Protein AF-A0A8I2A053-F1 (afdb_monomer)

Radius of gyration: 23.69 Å; Cα contacts (8 Å, |Δi|>4): 217; chains: 1; bounding box: 77×44×60 Å

Secondary structure (DSSP, 8-state):
------TT--SS-SSPPPPHHHHHHHTT-HHHHHHHHHHHHHHH-HHHHHHHHHHHHHHTTHHHHHHHHHHHHS--HHHHHHHHHHHHHHHHHHHHHHHHHHHHHHS---HHHHHHHHHHTTSHHHHHIIIIIHHHHHHHSS-HHHHHHHHHTT-HHHHHHHHHH-GGGGGSHHHHHHHHHHHHTT-HHHHHHHHHHHHS-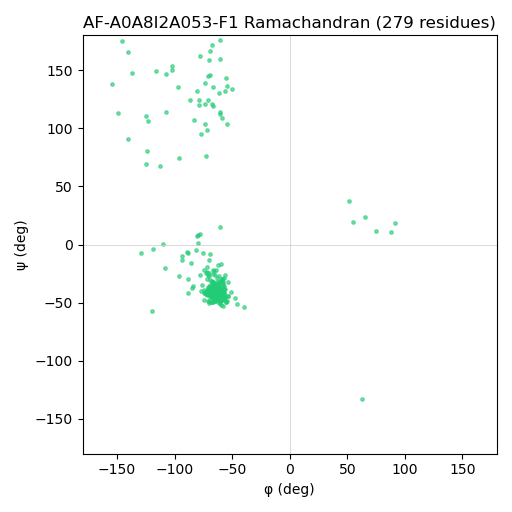-SSPPPHHHHHHHHHHHHHHHHHHTT----HHHHHHHHHHHHHHHHSS--GGGTT--THHHHHHHHHHHHHHHHHHS---

Structure (mmCIF, N/CA/C/O backbone):
data_AF-A0A8I2A053-F1
#
_entry.id   AF-A0A8I2A053-F1
#
loop_
_atom_site.group_PDB
_atom_site.id
_atom_site.type_symbol
_atom_site.label_atom_id
_atom_site.label_alt_id
_atom_site.label_comp_id
_atom_site.label_asym_id
_atom_site.label_entity_id
_atom_site.label_seq_id
_atom_site.pdbx_PDB_ins_code
_atom_site.Cartn_x
_atom_site.Cartn_y
_atom_site.Cartn_z
_atom_site.occupancy
_atom_site.B_iso_or_equiv
_atom_site.auth_seq_id
_atom_site.auth_comp_id
_atom_site.auth_asym_id
_atom_site.auth_atom_id
_atom_site.pdbx_PDB_model_num
ATOM 1 N N . MET A 1 1 ? -29.137 -19.260 -19.695 1.00 32.94 1 MET A N 1
ATOM 2 C CA . MET A 1 1 ? -29.836 -19.373 -18.397 1.00 32.94 1 MET A CA 1
ATOM 3 C C . MET A 1 1 ? -29.250 -20.583 -17.674 1.00 32.94 1 MET A C 1
ATOM 5 O O . MET A 1 1 ? -29.599 -21.700 -18.014 1.00 32.94 1 MET A O 1
ATOM 9 N N . ILE A 1 2 ? -28.275 -20.384 -16.779 1.00 24.55 2 ILE A N 1
ATOM 10 C CA . ILE A 1 2 ? -27.684 -21.466 -15.974 1.00 24.55 2 ILE A CA 1
ATOM 11 C C . ILE A 1 2 ? -27.823 -21.062 -14.510 1.00 24.55 2 ILE A C 1
ATOM 13 O O . ILE A 1 2 ? -27.229 -20.090 -14.047 1.00 24.55 2 ILE A O 1
ATOM 17 N N . HIS A 1 3 ? -28.689 -21.785 -13.810 1.00 27.72 3 HIS A N 1
ATOM 18 C CA . HIS A 1 3 ? -28.838 -21.732 -12.367 1.00 27.72 3 HIS A CA 1
ATOM 19 C C . HIS A 1 3 ? -27.633 -22.383 -11.691 1.00 27.72 3 HIS A C 1
ATOM 21 O O . HIS A 1 3 ? -27.409 -23.572 -11.869 1.00 27.72 3 HIS A O 1
ATOM 27 N N . PHE A 1 4 ? -26.955 -21.647 -10.812 1.00 29.19 4 PHE A N 1
ATOM 28 C CA . PHE A 1 4 ? -26.313 -22.245 -9.643 1.00 29.19 4 PHE A CA 1
ATOM 29 C C . PHE A 1 4 ? -26.489 -21.334 -8.425 1.00 29.19 4 PHE A C 1
ATOM 31 O O . PHE A 1 4 ? -25.671 -20.471 -8.115 1.00 29.19 4 PHE A O 1
ATOM 38 N N . ARG A 1 5 ? -27.581 -21.570 -7.686 1.00 32.91 5 ARG A N 1
ATOM 39 C CA . ARG A 1 5 ? -27.605 -21.316 -6.243 1.00 32.91 5 ARG A CA 1
ATOM 40 C C . ARG A 1 5 ? -26.644 -22.310 -5.588 1.00 32.91 5 ARG A C 1
ATOM 42 O O . ARG A 1 5 ? -26.906 -23.509 -5.600 1.00 32.91 5 ARG A O 1
ATOM 49 N N . ARG A 1 6 ? -25.605 -21.820 -4.913 1.00 32.34 6 ARG A N 1
ATOM 50 C CA . ARG A 1 6 ? -25.035 -22.501 -3.741 1.00 32.34 6 ARG A CA 1
ATOM 51 C C . ARG A 1 6 ? -25.061 -21.537 -2.561 1.00 32.34 6 ARG A C 1
ATOM 53 O O . ARG A 1 6 ? -24.302 -20.577 -2.502 1.00 32.34 6 ARG A O 1
ATOM 60 N N . LYS A 1 7 ? -25.992 -21.802 -1.640 1.00 34.66 7 LYS A N 1
ATOM 61 C CA . LYS A 1 7 ? -26.031 -21.232 -0.290 1.00 34.66 7 LYS A CA 1
ATOM 62 C C . LYS A 1 7 ? -24.705 -21.548 0.420 1.00 34.66 7 LYS A C 1
ATOM 64 O O . LYS A 1 7 ? -24.297 -22.704 0.440 1.00 34.66 7 LYS A O 1
ATOM 69 N N . GLY A 1 8 ? -24.086 -20.542 1.038 1.00 36.19 8 GLY A N 1
ATOM 70 C CA . GLY A 1 8 ? -23.212 -20.747 2.200 1.00 36.19 8 GLY A CA 1
ATOM 71 C C . GLY A 1 8 ? -21.710 -20.972 1.985 1.00 36.19 8 GLY A C 1
ATOM 72 O O . GLY A 1 8 ? -21.068 -21.436 2.920 1.00 36.19 8 GLY A O 1
ATOM 73 N N . LYS A 1 9 ? -21.104 -20.632 0.840 1.00 32.66 9 LYS A N 1
ATOM 74 C CA . LYS A 1 9 ? -19.632 -20.521 0.776 1.00 32.66 9 LYS A CA 1
ATOM 75 C C . LYS A 1 9 ? -19.204 -19.113 1.202 1.00 32.66 9 LYS A C 1
ATOM 77 O O . LYS A 1 9 ? -19.700 -18.135 0.642 1.00 32.66 9 LYS A O 1
ATOM 82 N N . ARG A 1 10 ? -18.322 -19.005 2.208 1.00 37.75 10 ARG A N 1
ATOM 83 C CA . ARG A 1 10 ? -17.673 -17.731 2.560 1.00 37.75 10 ARG A CA 1
ATOM 84 C C . ARG A 1 10 ? -17.008 -17.173 1.298 1.00 37.75 10 ARG A C 1
ATOM 86 O O . ARG A 1 10 ? -16.373 -17.909 0.556 1.00 37.75 10 ARG A O 1
ATOM 93 N N . ILE A 1 11 ? -17.168 -15.872 1.069 1.00 42.22 11 ILE A N 1
ATOM 94 C CA . ILE A 1 11 ? -16.522 -15.129 -0.030 1.00 42.22 11 ILE A CA 1
ATOM 95 C C . ILE A 1 11 ? -14.996 -15.013 0.216 1.00 42.22 11 ILE A C 1
ATOM 97 O O . ILE A 1 11 ? -14.233 -14.597 -0.650 1.00 42.22 11 ILE A O 1
ATOM 101 N N . GLU A 1 12 ? -14.528 -15.416 1.400 1.00 43.78 12 GLU A N 1
ATOM 102 C CA . GLU A 1 12 ? -13.118 -15.582 1.744 1.00 43.78 12 GLU A CA 1
ATOM 103 C C . GLU A 1 12 ? -12.603 -16.888 1.123 1.00 43.78 12 GLU A C 1
ATOM 105 O O . GLU A 1 12 ? -12.830 -17.967 1.660 1.00 43.78 12 GLU A O 1
ATOM 110 N N . GLY A 1 13 ? -12.006 -16.761 -0.066 1.00 44.62 13 GLY A N 1
ATOM 111 C CA . GLY A 1 13 ? -11.533 -17.859 -0.909 1.00 44.62 13 GLY A CA 1
ATOM 112 C C . GLY A 1 13 ? -10.463 -18.762 -0.289 1.00 44.62 13 GLY A C 1
ATOM 113 O O . GLY A 1 13 ? -9.965 -18.515 0.803 1.00 44.62 13 GLY A O 1
ATOM 114 N N . ASP A 1 14 ? -10.113 -19.799 -1.048 1.00 53.31 14 ASP A N 1
ATOM 115 C CA . ASP A 1 14 ? -9.368 -21.020 -0.693 1.00 53.31 14 ASP A CA 1
ATOM 116 C C . ASP A 1 14 ? -7.925 -20.849 -0.148 1.00 53.31 14 ASP A C 1
ATOM 118 O O . ASP A 1 14 ? -7.167 -21.816 -0.089 1.00 53.31 14 ASP A O 1
ATOM 122 N N . ILE A 1 15 ? -7.517 -19.643 0.263 1.00 60.28 15 ILE A N 1
ATOM 123 C CA . ILE A 1 15 ? -6.199 -19.357 0.842 1.00 60.28 15 ILE A CA 1
ATOM 124 C C . ILE A 1 15 ? -6.368 -19.100 2.348 1.00 60.28 15 ILE A C 1
ATOM 126 O O . ILE A 1 15 ? -6.998 -18.103 2.721 1.00 60.28 15 ILE A O 1
ATOM 130 N N . PRO A 1 16 ? -5.820 -19.964 3.225 1.00 68.94 16 PRO A N 1
ATOM 131 C CA . PRO A 1 16 ? -5.931 -19.779 4.665 1.00 68.94 16 PRO A CA 1
ATOM 132 C C . PRO A 1 16 ? -5.264 -18.467 5.081 1.00 68.94 16 PRO A C 1
ATOM 134 O O . PRO A 1 16 ? -4.134 -18.168 4.695 1.00 68.94 16 PRO A O 1
ATOM 137 N N . LEU A 1 17 ? -5.985 -17.669 5.868 1.00 71.81 17 LEU A N 1
ATOM 138 C CA . LEU A 1 17 ? -5.421 -16.468 6.466 1.00 71.81 17 LEU A CA 1
ATOM 139 C C . LEU A 1 17 ? -4.423 -16.849 7.571 1.00 71.81 17 LEU A C 1
ATOM 141 O O . LEU A 1 17 ? -4.664 -17.820 8.292 1.00 71.81 17 LEU A O 1
ATOM 145 N N . PRO A 1 18 ? -3.338 -16.077 7.743 1.00 79.88 18 PRO A N 1
ATOM 146 C CA . PRO A 1 18 ? -2.411 -16.268 8.852 1.00 79.88 18 PRO A CA 1
ATOM 147 C C . PRO A 1 18 ? -3.102 -16.090 10.204 1.00 79.88 18 PRO A C 1
ATOM 149 O O . PRO A 1 18 ? -4.124 -15.408 10.311 1.00 79.88 18 PRO A O 1
ATOM 152 N N . GLU A 1 19 ? -2.499 -16.639 11.258 1.00 86.81 19 GLU A N 1
ATOM 153 C CA . GLU A 1 19 ? -2.953 -16.382 12.623 1.00 86.81 19 GLU A CA 1
ATOM 154 C C . GLU A 1 19 ? -2.997 -14.881 12.925 1.00 86.81 19 GLU A C 1
ATOM 156 O O . GLU A 1 19 ? -2.118 -14.114 12.518 1.00 86.81 19 GLU A O 1
ATOM 161 N N . ILE A 1 20 ? -3.997 -14.465 13.707 1.00 85.50 20 ILE A N 1
ATOM 162 C CA . ILE A 1 20 ? -4.237 -13.049 13.998 1.00 85.50 20 ILE A CA 1
ATOM 163 C C . ILE A 1 20 ? -3.019 -12.360 14.625 1.00 85.50 20 ILE A C 1
ATOM 165 O O . ILE A 1 20 ? -2.732 -11.206 14.322 1.00 85.50 20 ILE A O 1
ATOM 169 N N . LYS A 1 21 ? -2.259 -13.074 15.461 1.00 87.25 21 LYS A N 1
ATOM 170 C CA . LYS A 1 21 ? -1.057 -12.541 16.109 1.00 87.25 21 LYS A CA 1
ATOM 171 C C . LYS A 1 21 ? 0.027 -12.201 15.083 1.00 87.25 21 LYS A C 1
ATOM 173 O O . LYS A 1 21 ? 0.553 -11.090 15.107 1.00 87.25 21 LYS A O 1
ATOM 178 N N . THR A 1 22 ? 0.306 -13.125 14.165 1.00 85.75 22 THR A N 1
ATOM 179 C CA . THR A 1 22 ? 1.245 -12.934 13.049 1.00 85.75 22 THR A CA 1
ATOM 180 C C . THR A 1 22 ? 0.777 -11.803 12.141 1.00 85.75 22 THR A C 1
ATOM 182 O O . THR A 1 22 ? 1.545 -10.912 11.791 1.00 85.75 22 THR A O 1
ATOM 185 N N . TRP A 1 23 ? -0.518 -11.776 11.835 1.00 88.94 23 TRP A N 1
ATOM 186 C CA . TRP A 1 23 ? -1.119 -10.742 11.003 1.00 88.94 23 TRP A CA 1
ATOM 187 C C . TRP A 1 23 ? -0.965 -9.330 11.592 1.00 88.94 23 TRP A C 1
ATOM 189 O O . TRP A 1 23 ? -0.578 -8.393 10.895 1.00 88.94 23 TRP A O 1
ATOM 199 N N . LEU A 1 24 ? -1.205 -9.168 12.897 1.00 89.75 24 LEU A N 1
ATOM 200 C CA . LEU A 1 24 ? -1.029 -7.888 13.590 1.00 89.75 24 LEU A CA 1
ATOM 201 C C . LEU A 1 24 ? 0.446 -7.487 13.747 1.00 89.75 24 LEU A C 1
ATOM 203 O O . LEU A 1 24 ? 0.752 -6.295 13.819 1.00 89.75 24 LEU A O 1
ATOM 207 N N . GLN A 1 25 ? 1.370 -8.450 13.775 1.00 89.06 25 GLN A N 1
ATOM 208 C CA . GLN A 1 25 ? 2.806 -8.173 13.831 1.00 89.06 25 GLN A CA 1
ATOM 209 C C . GLN A 1 25 ? 3.302 -7.449 12.571 1.00 89.06 25 GLN A C 1
ATOM 211 O O . GLN A 1 25 ? 4.123 -6.537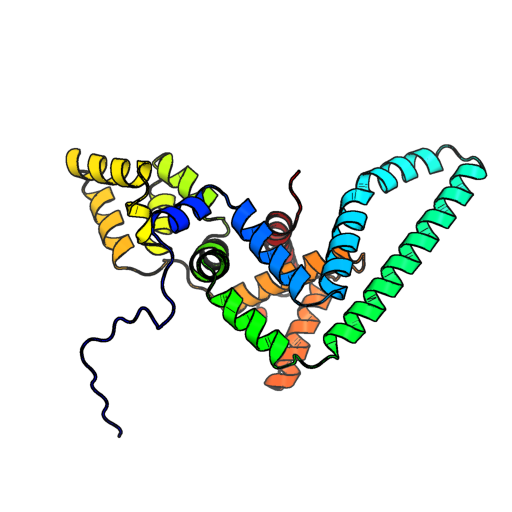 12.678 1.00 89.06 25 GLN A O 1
ATOM 216 N N . PHE A 1 26 ? 2.733 -7.743 11.401 1.00 85.94 26 PHE A N 1
ATOM 217 C CA . PHE A 1 26 ? 3.076 -7.065 10.146 1.00 85.94 26 PHE A CA 1
ATOM 218 C C . PHE A 1 26 ? 2.799 -5.555 10.158 1.00 85.94 26 PHE A C 1
ATOM 220 O O . PHE A 1 26 ? 3.517 -4.783 9.521 1.00 85.94 26 PHE A O 1
ATOM 227 N N . TYR A 1 27 ? 1.836 -5.089 10.958 1.00 86.25 27 TYR A N 1
ATOM 228 C CA . TYR A 1 27 ? 1.627 -3.653 11.172 1.00 86.25 27 TYR A CA 1
ATOM 229 C C . TYR A 1 27 ? 2.740 -2.985 11.987 1.00 86.25 27 TYR A C 1
ATOM 231 O O . TYR A 1 27 ? 2.918 -1.769 11.899 1.00 86.25 27 TYR A O 1
ATOM 239 N N . LYS A 1 28 ? 3.453 -3.753 12.815 1.00 83.62 28 LYS A N 1
ATOM 240 C CA . LYS A 1 28 ? 4.499 -3.263 13.725 1.00 83.62 28 LYS A CA 1
ATOM 241 C C . LYS A 1 28 ? 5.893 -3.412 13.116 1.00 83.62 28 LYS A C 1
ATOM 243 O O . LYS A 1 28 ? 6.764 -2.601 13.419 1.00 83.62 28 LYS A O 1
ATOM 248 N N . SER A 1 29 ? 6.072 -4.384 12.224 1.00 77.31 29 SER A N 1
ATOM 249 C CA . SER A 1 29 ? 7.361 -4.762 11.638 1.00 77.31 29 SER A CA 1
ATOM 250 C C . SER A 1 29 ? 7.319 -4.724 10.103 1.00 77.31 29 SER A C 1
ATOM 252 O O . SER A 1 29 ? 7.393 -5.773 9.463 1.00 77.31 29 SER A O 1
ATOM 254 N N . PRO A 1 30 ? 7.219 -3.532 9.481 1.00 67.50 30 PRO A N 1
ATOM 255 C CA . PRO A 1 30 ? 7.149 -3.415 8.022 1.00 67.50 30 PRO A CA 1
ATOM 256 C C . PRO A 1 30 ? 8.376 -4.020 7.316 1.00 67.50 30 PRO A C 1
ATOM 258 O O . PRO A 1 30 ? 8.249 -4.554 6.220 1.00 67.50 30 PRO A O 1
ATOM 261 N N . GLU A 1 31 ? 9.538 -4.011 7.971 1.00 65.19 31 GLU A N 1
ATOM 262 C CA . GLU A 1 31 ? 10.789 -4.610 7.484 1.00 65.19 31 GLU A CA 1
ATOM 263 C C . GLU A 1 31 ? 10.684 -6.114 7.208 1.00 65.19 31 GLU A C 1
ATOM 265 O O . GLU A 1 31 ? 11.270 -6.594 6.243 1.00 65.19 31 GLU A O 1
ATOM 270 N N . GLN A 1 32 ? 9.893 -6.861 7.985 1.00 68.44 32 GLN A N 1
ATOM 271 C CA . GLN A 1 32 ? 9.741 -8.311 7.798 1.00 68.44 32 GLN A CA 1
ATOM 272 C C . GLN A 1 32 ? 9.028 -8.659 6.486 1.00 68.44 32 GLN A C 1
ATOM 274 O O . GLN A 1 32 ? 9.378 -9.635 5.820 1.00 68.44 32 GLN A O 1
ATOM 279 N N . ILE A 1 33 ? 8.058 -7.832 6.088 1.00 66.44 33 ILE A N 1
ATOM 280 C CA . ILE A 1 33 ? 7.336 -7.986 4.820 1.00 66.44 33 ILE A CA 1
ATOM 281 C C . ILE A 1 33 ? 8.301 -7.735 3.660 1.00 66.44 33 ILE A C 1
ATOM 283 O O . ILE A 1 33 ? 8.316 -8.488 2.687 1.00 66.44 33 ILE A O 1
ATOM 287 N N . TYR A 1 34 ? 9.141 -6.704 3.786 1.00 62.28 34 TYR A N 1
ATOM 288 C CA . TYR A 1 34 ? 10.120 -6.356 2.763 1.00 62.28 34 TYR A CA 1
ATOM 289 C C . TYR A 1 34 ? 11.189 -7.435 2.617 1.00 62.28 34 TYR A C 1
ATOM 291 O O . TYR A 1 34 ? 11.400 -7.921 1.512 1.00 62.28 34 TYR A O 1
ATOM 299 N N . GLN A 1 35 ? 11.793 -7.887 3.717 1.00 63.62 35 GLN A N 1
ATOM 300 C CA . GLN A 1 35 ? 12.785 -8.967 3.697 1.00 63.62 35 GLN A CA 1
ATOM 301 C C . GLN A 1 35 ? 12.228 -10.247 3.060 1.00 63.62 35 GLN A C 1
ATOM 303 O O . GLN A 1 35 ? 12.907 -10.901 2.272 1.00 63.62 35 GLN A O 1
ATOM 308 N N . SER A 1 36 ? 10.962 -10.577 3.318 1.00 63.41 36 SER A N 1
ATOM 309 C CA . SER A 1 36 ? 10.313 -11.747 2.714 1.00 63.41 36 SER A CA 1
ATOM 310 C C . SER A 1 36 ? 10.053 -11.585 1.213 1.00 63.41 36 SER A C 1
ATOM 312 O O . SER A 1 36 ? 10.227 -12.543 0.460 1.00 63.41 36 SER A O 1
ATOM 314 N N . LEU A 1 37 ? 9.698 -10.378 0.759 1.00 59.72 37 LEU A N 1
ATOM 315 C CA . LEU A 1 37 ? 9.603 -10.047 -0.667 1.00 59.72 37 LEU A CA 1
ATOM 316 C C . LEU A 1 37 ? 10.981 -10.125 -1.352 1.00 59.72 37 LEU A C 1
ATOM 318 O O . LEU A 1 37 ? 11.102 -10.692 -2.437 1.00 59.72 37 LEU A O 1
ATOM 322 N N . PHE A 1 38 ? 12.033 -9.617 -0.707 1.00 58.56 38 PHE A N 1
ATOM 323 C CA . PHE A 1 38 ? 13.403 -9.653 -1.229 1.00 58.56 38 PHE A CA 1
ATOM 324 C C . PHE A 1 38 ? 13.962 -11.075 -1.314 1.00 58.56 38 PHE A C 1
ATOM 326 O O . PHE A 1 38 ? 14.497 -11.465 -2.351 1.00 58.56 38 PHE A O 1
ATOM 333 N N . ASN A 1 39 ? 13.773 -11.881 -0.269 1.00 60.00 39 ASN A N 1
ATOM 334 C CA . ASN A 1 39 ? 14.174 -13.289 -0.250 1.00 60.00 39 ASN A CA 1
ATOM 335 C C . ASN A 1 39 ? 13.500 -14.100 -1.364 1.00 60.00 39 ASN A C 1
ATOM 337 O O . ASN A 1 39 ? 14.072 -15.076 -1.849 1.00 60.00 39 ASN A O 1
ATOM 341 N N . LEU A 1 40 ? 12.294 -13.711 -1.786 1.00 55.12 40 LEU A N 1
ATOM 342 C CA . LEU A 1 40 ? 11.638 -14.318 -2.937 1.00 55.12 40 LEU A CA 1
ATOM 343 C C . LEU A 1 40 ? 12.312 -13.922 -4.250 1.00 55.12 40 LEU A C 1
ATOM 345 O O . LEU A 1 40 ? 12.619 -14.802 -5.050 1.00 55.12 40 LEU A O 1
ATOM 349 N N . MET A 1 41 ? 12.568 -12.627 -4.459 1.00 52.75 41 MET A N 1
ATOM 350 C CA . MET A 1 41 ? 13.257 -12.159 -5.664 1.00 52.75 41 MET A CA 1
ATOM 351 C C . MET A 1 41 ? 14.627 -12.835 -5.804 1.00 52.75 41 MET A C 1
ATOM 353 O O . MET A 1 41 ? 14.969 -13.294 -6.886 1.00 52.75 41 MET A O 1
ATOM 357 N N . GLN A 1 42 ? 15.361 -13.026 -4.702 1.00 53.66 42 GLN A N 1
ATOM 358 C CA . GLN A 1 42 ? 16.626 -13.774 -4.704 1.00 53.66 42 GLN A CA 1
ATOM 359 C C . GLN A 1 42 ? 16.475 -15.256 -5.094 1.00 53.66 42 GLN A C 1
ATOM 361 O O . GLN A 1 42 ? 17.383 -15.827 -5.693 1.00 53.66 42 GLN A O 1
ATOM 366 N N . LYS A 1 43 ? 15.348 -15.897 -4.759 1.00 52.59 43 LYS A N 1
ATOM 367 C CA . LYS A 1 43 ? 15.069 -17.315 -5.066 1.00 52.59 43 LYS A CA 1
ATOM 368 C C . LYS A 1 43 ? 14.469 -17.542 -6.457 1.00 52.59 43 LYS A C 1
ATOM 370 O O . LYS A 1 43 ? 14.434 -18.691 -6.907 1.00 52.59 43 LYS A O 1
ATOM 375 N N . TYR A 1 44 ? 13.966 -16.485 -7.096 1.00 50.19 44 TYR A N 1
ATOM 376 C CA . TYR A 1 44 ? 13.338 -16.530 -8.415 1.00 50.19 44 TYR A CA 1
ATOM 377 C C . TYR A 1 44 ? 14.372 -16.716 -9.534 1.00 50.19 44 TYR A C 1
ATOM 379 O O . TYR A 1 44 ? 14.166 -17.545 -10.416 1.00 50.19 44 TYR A O 1
ATOM 387 N N . ASN A 1 45 ? 15.518 -16.033 -9.448 1.00 54.41 45 ASN A N 1
ATOM 388 C CA . ASN A 1 45 ? 16.627 -16.181 -10.390 1.00 54.41 45 ASN A CA 1
ATOM 389 C C . ASN A 1 45 ? 17.962 -15.804 -9.704 1.00 54.41 45 ASN A C 1
ATOM 391 O O . ASN A 1 45 ? 18.020 -14.813 -8.971 1.00 54.41 45 ASN A O 1
ATOM 395 N N . GLN A 1 46 ? 19.045 -16.561 -9.941 1.00 51.91 46 GLN A N 1
ATOM 396 C CA . GLN A 1 46 ? 20.403 -16.186 -9.500 1.00 51.91 46 GLN A CA 1
ATOM 397 C C . GLN A 1 46 ? 20.780 -14.773 -9.984 1.00 51.91 46 GLN A C 1
ATOM 399 O O . GLN A 1 46 ? 21.416 -14.017 -9.245 1.00 51.91 46 GLN A O 1
ATOM 404 N N . ASN A 1 47 ? 20.280 -14.375 -11.156 1.00 50.28 47 ASN A N 1
ATOM 405 C CA . ASN A 1 47 ? 20.420 -13.034 -11.709 1.00 50.28 47 ASN A CA 1
ATOM 406 C C . ASN A 1 47 ? 19.650 -11.982 -10.910 1.00 50.28 47 ASN A C 1
ATOM 408 O O . ASN A 1 47 ? 20.172 -10.899 -10.698 1.00 50.28 47 ASN A O 1
ATOM 412 N N . SER A 1 48 ? 18.479 -12.287 -10.345 1.00 50.22 48 SER A N 1
ATOM 413 C CA . SER A 1 48 ? 17.748 -11.368 -9.453 1.00 50.22 48 SER A CA 1
ATOM 414 C C . SER A 1 48 ? 18.483 -11.116 -8.127 1.00 50.22 48 SER A C 1
ATOM 416 O O . SER A 1 48 ? 18.454 -10.002 -7.597 1.00 50.22 48 SER A O 1
ATOM 418 N N . SER A 1 49 ? 19.216 -12.111 -7.614 1.00 50.53 49 SER A N 1
ATOM 419 C CA . SER A 1 49 ? 20.154 -11.921 -6.496 1.00 50.53 49 SER A CA 1
ATOM 420 C C . SER A 1 49 ? 21.359 -11.066 -6.903 1.00 50.53 49 SER A C 1
ATOM 422 O O . SER A 1 49 ? 21.782 -10.204 -6.133 1.00 50.53 49 SER A O 1
ATOM 424 N N . LEU A 1 50 ? 21.897 -11.258 -8.111 1.00 51.44 50 LEU A N 1
ATOM 425 C CA . LEU A 1 50 ? 22.980 -10.434 -8.656 1.00 51.44 50 LEU A CA 1
ATOM 426 C C . LEU A 1 50 ? 22.523 -8.980 -8.869 1.00 51.44 50 LEU A C 1
ATOM 428 O O . LEU A 1 50 ? 23.224 -8.051 -8.479 1.00 51.44 50 LEU A O 1
ATOM 432 N N . LEU A 1 51 ? 21.316 -8.786 -9.405 1.00 51.25 51 LEU A N 1
ATOM 433 C CA . LEU A 1 51 ? 20.639 -7.502 -9.585 1.00 51.25 51 LEU A CA 1
ATOM 434 C C . LEU A 1 51 ? 20.449 -6.794 -8.245 1.00 51.25 51 LEU A C 1
ATOM 436 O O . LEU A 1 51 ? 20.709 -5.600 -8.162 1.00 51.25 51 LEU A O 1
ATOM 440 N N . TYR A 1 52 ? 20.081 -7.516 -7.184 1.00 53.72 52 TYR A N 1
ATOM 441 C CA . TYR A 1 52 ? 19.970 -6.947 -5.840 1.00 53.72 52 TYR A CA 1
ATOM 442 C C . TYR A 1 52 ? 21.332 -6.645 -5.188 1.00 53.72 52 TYR A C 1
ATOM 444 O O . TYR A 1 52 ? 21.515 -5.599 -4.573 1.00 53.72 52 TYR A O 1
ATOM 452 N N . GLN A 1 53 ? 22.329 -7.518 -5.331 1.00 56.41 53 GLN A N 1
ATOM 453 C CA . GLN A 1 53 ? 23.679 -7.238 -4.827 1.00 56.41 53 GLN A CA 1
ATOM 454 C C . GLN A 1 53 ? 24.301 -6.037 -5.549 1.00 56.41 53 GLN A C 1
ATOM 456 O O . GLN A 1 53 ? 24.942 -5.191 -4.925 1.00 56.41 53 GLN A O 1
ATOM 461 N N . ASN A 1 54 ? 24.072 -5.927 -6.855 1.00 53.06 54 ASN A N 1
ATOM 462 C CA . ASN A 1 54 ? 24.465 -4.771 -7.648 1.00 53.06 54 ASN A CA 1
ATOM 463 C C . ASN A 1 54 ? 23.630 -3.536 -7.268 1.00 53.06 54 ASN A C 1
ATOM 465 O O . ASN A 1 54 ? 24.205 -2.464 -7.107 1.00 53.06 54 ASN A O 1
ATOM 469 N N . TYR A 1 55 ? 22.327 -3.685 -7.004 1.00 49.88 55 TYR A N 1
ATOM 470 C CA . TYR A 1 55 ? 21.448 -2.646 -6.448 1.00 49.88 55 TYR A CA 1
ATOM 471 C C . TYR A 1 55 ? 21.989 -2.084 -5.133 1.00 49.88 55 TYR A C 1
ATOM 473 O O . TYR A 1 55 ? 22.140 -0.872 -5.013 1.00 49.88 55 TYR A O 1
ATOM 481 N N . GLN A 1 56 ? 22.360 -2.938 -4.177 1.00 54.56 56 GLN A N 1
ATOM 482 C CA . GLN A 1 56 ? 22.959 -2.514 -2.912 1.00 54.56 56 GLN A CA 1
ATOM 483 C C . GLN A 1 56 ? 24.316 -1.834 -3.129 1.00 54.56 56 GLN A C 1
ATOM 485 O O . GLN A 1 56 ? 24.565 -0.766 -2.571 1.00 54.56 56 GLN A O 1
ATOM 490 N N . ARG A 1 57 ? 25.190 -2.388 -3.983 1.00 53.97 57 ARG A N 1
ATOM 491 C CA . ARG A 1 57 ? 26.495 -1.772 -4.296 1.00 53.97 57 ARG A CA 1
ATOM 492 C C . ARG A 1 57 ? 26.350 -0.382 -4.923 1.00 53.97 57 ARG A C 1
ATOM 494 O O . ARG A 1 57 ? 27.083 0.525 -4.533 1.00 53.97 57 ARG A O 1
ATOM 501 N N . ILE A 1 58 ? 25.405 -0.200 -5.846 1.00 47.81 58 ILE A N 1
ATOM 502 C CA . ILE A 1 58 ? 25.124 1.085 -6.507 1.00 47.81 58 ILE A CA 1
ATOM 503 C C . ILE A 1 58 ? 24.447 2.060 -5.526 1.00 47.81 58 ILE A C 1
ATOM 505 O O . ILE A 1 58 ? 24.843 3.221 -5.430 1.00 47.81 58 ILE A O 1
ATOM 509 N N . ALA A 1 59 ? 23.483 1.594 -4.727 1.00 46.28 59 ALA A N 1
ATOM 510 C CA . ALA A 1 59 ? 22.784 2.410 -3.730 1.00 46.28 59 ALA A CA 1
ATOM 511 C C . ALA A 1 59 ? 23.689 2.867 -2.567 1.00 46.28 59 ALA A C 1
ATOM 513 O O . ALA A 1 59 ? 23.437 3.913 -1.965 1.00 46.28 59 ALA A O 1
ATOM 514 N N . HIS A 1 60 ? 24.769 2.135 -2.268 1.00 48.75 60 HIS A N 1
ATOM 515 C CA . HIS A 1 60 ? 25.784 2.514 -1.275 1.00 48.75 60 HIS A CA 1
ATOM 516 C C . HIS A 1 60 ? 26.937 3.375 -1.834 1.00 48.75 60 HIS A C 1
ATOM 518 O O . HIS A 1 60 ? 27.717 3.930 -1.058 1.00 48.75 60 HIS A O 1
ATOM 524 N N . GLN A 1 61 ? 27.025 3.581 -3.152 1.00 50.19 61 GLN A N 1
ATOM 525 C CA . GLN A 1 61 ? 28.038 4.439 -3.785 1.00 50.19 61 GLN A CA 1
ATOM 526 C C . GLN A 1 61 ? 27.871 5.978 -3.696 1.00 50.19 61 GLN A C 1
ATOM 528 O O . GLN A 1 61 ? 28.840 6.660 -4.056 1.00 50.19 61 GLN A O 1
ATOM 533 N N . PRO A 1 62 ? 26.775 6.600 -3.196 1.00 46.94 62 PRO A N 1
ATOM 534 C CA . PRO A 1 62 ? 26.693 8.065 -3.110 1.00 46.94 62 PRO A CA 1
ATOM 535 C C . PRO A 1 62 ? 27.832 8.708 -2.299 1.00 46.94 62 PRO A C 1
ATOM 537 O O . PRO A 1 62 ? 28.257 9.825 -2.595 1.00 46.94 62 PRO A O 1
ATOM 540 N N . GLN A 1 63 ? 28.392 7.983 -1.324 1.00 45.59 63 GLN A N 1
ATOM 541 C CA . GLN A 1 63 ? 29.552 8.423 -0.538 1.00 45.59 63 GLN A CA 1
ATOM 542 C C . GLN A 1 63 ? 30.869 8.401 -1.326 1.00 45.59 63 GLN A C 1
ATOM 544 O O . GLN A 1 63 ? 31.771 9.185 -1.031 1.00 45.59 63 GLN A O 1
ATOM 549 N N . CYS A 1 64 ? 30.980 7.574 -2.367 1.00 41.69 64 CYS A N 1
ATOM 550 C CA . CYS A 1 64 ? 32.140 7.574 -3.253 1.00 41.69 64 CYS A CA 1
ATOM 551 C C . CYS A 1 64 ? 32.097 8.749 -4.232 1.00 41.69 64 CYS A C 1
ATOM 553 O O . CYS A 1 64 ? 33.135 9.367 -4.429 1.00 41.69 64 CYS A O 1
ATOM 555 N N . ILE A 1 65 ? 30.926 9.099 -4.782 1.00 43.12 65 ILE A N 1
ATOM 556 C CA . ILE A 1 65 ? 30.768 10.170 -5.789 1.00 43.12 65 ILE A CA 1
ATOM 557 C C . ILE A 1 65 ? 30.942 11.565 -5.168 1.00 43.12 65 ILE A C 1
ATOM 559 O O . ILE A 1 65 ? 31.618 12.415 -5.750 1.00 43.12 65 ILE A O 1
ATOM 563 N N . HIS A 1 66 ? 30.417 11.789 -3.958 1.00 43.03 66 HIS A N 1
ATOM 564 C CA . HIS A 1 66 ? 30.596 13.060 -3.245 1.00 43.03 66 HIS A CA 1
ATOM 565 C C . HIS A 1 66 ? 32.066 13.288 -2.839 1.00 43.03 66 HIS A C 1
ATOM 567 O O . HIS A 1 66 ? 32.635 14.337 -3.136 1.00 43.03 66 HIS A O 1
ATOM 573 N N . ASN A 1 67 ? 32.734 12.251 -2.313 1.00 48.12 67 ASN A N 1
ATOM 574 C CA . ASN A 1 67 ? 34.182 12.272 -2.074 1.00 48.12 67 ASN A CA 1
ATOM 575 C C . ASN A 1 67 ? 35.006 12.346 -3.379 1.00 48.12 67 ASN A C 1
ATOM 577 O O . ASN A 1 67 ? 36.155 12.785 -3.356 1.00 48.12 67 ASN A O 1
ATOM 581 N N . HIS A 1 68 ? 34.451 11.928 -4.524 1.00 49.41 68 HIS A N 1
ATOM 582 C CA . HIS A 1 68 ? 35.103 12.018 -5.834 1.00 49.41 68 HIS A CA 1
ATOM 583 C C . HIS A 1 68 ? 35.120 13.441 -6.382 1.00 49.41 68 HIS A C 1
ATOM 585 O O . HIS A 1 68 ? 36.143 13.868 -6.908 1.00 49.41 68 HIS A O 1
ATOM 591 N N . GLN A 1 69 ? 34.021 14.187 -6.238 1.00 48.47 69 GLN A N 1
ATOM 592 C CA . GLN A 1 69 ? 33.972 15.590 -6.654 1.00 48.47 69 GLN A CA 1
ATOM 593 C C . GLN A 1 69 ? 34.937 16.461 -5.842 1.00 48.47 69 GLN A C 1
ATOM 595 O O . GLN A 1 69 ? 35.533 17.378 -6.404 1.00 48.47 69 GLN A O 1
ATOM 600 N N . GLU A 1 70 ? 35.152 16.160 -4.559 1.00 49.16 70 GLU A N 1
ATOM 601 C CA . GLU A 1 70 ? 36.171 16.847 -3.756 1.00 49.16 70 GLU A CA 1
ATOM 602 C C . GLU A 1 70 ? 37.606 16.402 -4.091 1.00 49.16 70 GLU A C 1
ATOM 604 O O . GLU A 1 70 ? 38.495 17.245 -4.213 1.00 49.16 70 GLU A O 1
ATOM 609 N N . LYS A 1 71 ? 37.844 15.104 -4.340 1.00 49.81 71 LYS A N 1
ATOM 610 C CA . LYS A 1 71 ? 39.169 14.577 -4.743 1.00 49.81 71 LYS A CA 1
ATOM 611 C C . LYS A 1 71 ? 39.590 14.928 -6.176 1.00 49.81 71 LYS A C 1
ATOM 613 O O . LYS A 1 71 ? 40.780 14.919 -6.474 1.00 49.81 71 LYS A O 1
ATOM 618 N N . LEU A 1 72 ? 38.648 15.217 -7.073 1.00 49.66 72 LEU A N 1
ATOM 619 C CA . LEU A 1 72 ? 38.937 15.701 -8.431 1.00 49.66 72 LEU A CA 1
ATOM 620 C C . LEU A 1 72 ? 39.300 17.191 -8.447 1.00 49.66 72 LEU A C 1
ATOM 622 O O . LEU A 1 72 ? 40.048 17.619 -9.323 1.00 49.66 72 LEU A O 1
ATOM 626 N N . LYS A 1 73 ? 38.827 17.971 -7.463 1.00 52.72 73 LYS A N 1
ATOM 627 C CA . LYS A 1 73 ? 39.241 19.372 -7.273 1.00 52.72 73 LYS A CA 1
ATOM 628 C C . LYS A 1 73 ? 40.688 19.487 -6.774 1.00 52.72 73 LYS A C 1
ATOM 630 O O . LYS A 1 73 ? 41.349 20.473 -7.082 1.00 52.72 73 LYS A O 1
ATOM 635 N N . SER A 1 74 ? 41.211 18.477 -6.073 1.00 56.50 74 SER A N 1
ATOM 636 C CA . SER A 1 74 ? 42.631 18.351 -5.709 1.00 56.50 74 SER A CA 1
ATOM 637 C C . SER A 1 74 ? 43.375 17.464 -6.718 1.00 56.50 74 SER A C 1
ATOM 639 O O . SER A 1 74 ? 43.679 16.295 -6.486 1.00 56.50 74 SER A O 1
ATOM 641 N N . ALA A 1 75 ? 43.631 18.018 -7.903 1.00 49.94 75 ALA A N 1
ATOM 642 C CA . ALA A 1 75 ? 44.203 17.284 -9.028 1.00 49.94 75 ALA A CA 1
ATOM 643 C C . ALA A 1 75 ? 45.599 16.701 -8.720 1.00 49.94 75 ALA A C 1
ATOM 645 O O . ALA A 1 75 ? 46.589 17.426 -8.639 1.00 49.94 75 ALA A O 1
ATOM 646 N N . ASN A 1 76 ? 45.706 15.370 -8.649 1.00 57.66 76 ASN A N 1
ATOM 647 C CA . ASN A 1 76 ? 46.970 14.664 -8.853 1.00 57.66 76 ASN A CA 1
ATOM 648 C C . ASN A 1 76 ? 46.747 13.413 -9.727 1.00 57.66 76 ASN A C 1
ATOM 650 O O . ASN A 1 76 ? 45.692 12.786 -9.682 1.00 57.66 76 ASN A O 1
ATOM 654 N N . ARG A 1 77 ? 47.730 13.017 -10.549 1.00 54.12 77 ARG A N 1
ATOM 655 C CA . ARG A 1 77 ? 47.568 11.982 -11.604 1.00 54.12 77 ARG A CA 1
ATOM 656 C C . ARG A 1 77 ? 47.065 10.623 -11.090 1.00 54.12 77 ARG A C 1
ATOM 658 O O . ARG A 1 77 ? 46.437 9.877 -11.840 1.00 54.12 77 ARG A O 1
ATOM 665 N N . LYS A 1 78 ? 47.320 10.310 -9.816 1.00 55.97 78 LYS A N 1
ATOM 666 C CA . LYS A 1 78 ? 46.858 9.085 -9.150 1.00 55.97 78 LYS A CA 1
ATOM 667 C C . LYS A 1 78 ? 45.338 9.081 -8.917 1.00 55.97 78 LYS A C 1
ATOM 669 O O . LYS A 1 78 ? 44.703 8.074 -9.214 1.00 55.97 78 LYS A O 1
ATOM 674 N N . SER A 1 79 ? 44.742 10.214 -8.521 1.00 54.28 79 SER A N 1
ATOM 675 C CA . SER A 1 79 ? 43.288 10.322 -8.313 1.00 54.28 79 SER A CA 1
ATOM 676 C C . SER A 1 79 ? 42.503 10.236 -9.626 1.00 54.28 79 SER A C 1
ATOM 678 O O . SER A 1 79 ? 41.415 9.670 -9.653 1.00 54.28 79 SER A O 1
ATOM 680 N N . ILE A 1 80 ? 43.089 10.695 -10.739 1.00 52.66 80 ILE A N 1
ATOM 681 C CA . ILE A 1 80 ? 42.504 10.581 -12.087 1.00 52.66 80 ILE A CA 1
ATOM 682 C C . ILE A 1 80 ? 42.527 9.128 -12.600 1.00 52.66 80 ILE A C 1
ATOM 684 O O . ILE A 1 80 ? 41.565 8.686 -13.230 1.00 52.66 80 ILE A O 1
ATOM 688 N N . ARG A 1 81 ? 43.595 8.360 -12.332 1.00 55.22 81 ARG A N 1
ATOM 689 C CA . ARG A 1 81 ? 43.658 6.925 -12.687 1.00 55.22 81 ARG A CA 1
ATOM 690 C C . ARG A 1 81 ? 42.683 6.083 -11.867 1.00 55.22 81 ARG A C 1
ATOM 692 O O . ARG A 1 81 ? 42.001 5.237 -12.434 1.00 55.22 81 ARG A O 1
ATOM 699 N N . GLU A 1 82 ? 42.589 6.339 -10.565 1.00 52.69 82 GLU A N 1
ATOM 700 C CA . GLU A 1 82 ? 41.617 5.674 -9.686 1.00 52.69 82 GLU A CA 1
ATOM 701 C C . GLU A 1 82 ? 40.174 6.012 -10.096 1.00 52.69 82 GLU A C 1
ATOM 703 O O . GLU A 1 82 ? 39.325 5.126 -10.141 1.00 52.69 82 GLU A O 1
ATOM 708 N N . ALA A 1 83 ? 39.907 7.259 -10.502 1.00 51.19 83 ALA A N 1
ATOM 709 C CA . ALA A 1 83 ? 38.609 7.666 -11.039 1.00 51.19 83 ALA A CA 1
ATOM 710 C C . ALA A 1 83 ? 38.248 6.962 -12.354 1.00 51.19 83 ALA A C 1
ATOM 712 O O . ALA A 1 83 ? 37.122 6.493 -12.511 1.00 51.19 83 ALA A O 1
ATOM 713 N N . LYS A 1 84 ? 39.202 6.843 -13.287 1.00 52.19 84 LYS A N 1
ATOM 714 C CA . LYS A 1 84 ? 38.991 6.112 -14.547 1.00 52.19 84 LYS A CA 1
ATOM 715 C C . LYS A 1 84 ? 38.726 4.624 -14.319 1.00 52.19 84 LYS A C 1
ATOM 717 O O . LYS A 1 84 ? 37.757 4.114 -14.863 1.00 52.19 84 LYS A O 1
ATOM 722 N N . SER A 1 85 ? 39.511 3.968 -13.463 1.00 54.50 85 SER A N 1
ATOM 723 C CA . SER A 1 85 ? 39.328 2.548 -13.122 1.00 54.50 85 SER A CA 1
ATOM 724 C C . SER A 1 85 ? 37.973 2.276 -12.447 1.00 54.50 85 SER A C 1
ATOM 726 O O . SER A 1 85 ? 37.274 1.318 -12.786 1.00 54.50 85 SER A O 1
ATOM 728 N N . ASN A 1 86 ? 37.541 3.165 -11.545 1.00 52.12 86 ASN A N 1
ATOM 729 C CA . ASN A 1 86 ? 36.226 3.071 -10.906 1.00 52.12 86 ASN A CA 1
ATOM 730 C C . ASN A 1 86 ? 35.076 3.295 -11.900 1.00 52.12 86 ASN A C 1
ATOM 732 O O . ASN A 1 86 ? 34.056 2.615 -11.813 1.00 52.12 86 ASN A O 1
ATOM 736 N N . ASN A 1 87 ? 35.241 4.213 -12.855 1.00 50.72 87 ASN A N 1
ATOM 737 C CA . ASN A 1 87 ? 34.245 4.484 -13.892 1.00 50.72 87 ASN A CA 1
ATOM 738 C C . ASN A 1 87 ? 34.156 3.341 -14.922 1.00 50.72 87 ASN A C 1
ATOM 740 O O . ASN A 1 87 ? 33.067 2.954 -15.329 1.00 50.72 87 ASN A O 1
ATOM 744 N N . GLU A 1 88 ? 35.286 2.741 -15.301 1.00 54.69 88 GLU A N 1
ATOM 745 C CA . GLU A 1 88 ? 35.330 1.548 -16.160 1.00 54.69 88 GLU A CA 1
ATOM 746 C C . GLU A 1 88 ? 34.687 0.336 -15.475 1.00 54.69 88 GLU A C 1
ATOM 748 O O . GLU A 1 88 ? 33.891 -0.373 -16.090 1.00 54.69 88 GLU A O 1
ATOM 753 N N . SER A 1 89 ? 34.952 0.150 -14.179 1.00 55.41 89 SER A N 1
ATOM 754 C CA . SER A 1 89 ? 34.311 -0.892 -13.367 1.00 55.41 89 SER A CA 1
ATOM 755 C C . SER A 1 89 ? 32.800 -0.678 -13.251 1.00 55.41 89 SER A C 1
ATOM 757 O O . SER A 1 89 ? 32.038 -1.637 -13.335 1.00 55.41 89 SER A O 1
ATOM 759 N N . PHE A 1 90 ? 32.353 0.574 -13.112 1.00 49.03 90 PHE A N 1
ATOM 760 C CA . PHE A 1 90 ? 30.935 0.936 -13.088 1.00 49.03 90 PHE A CA 1
ATOM 761 C C . PHE A 1 90 ? 30.249 0.695 -14.439 1.00 49.03 90 PHE A C 1
ATOM 763 O O . PHE A 1 90 ? 29.177 0.098 -14.491 1.00 49.03 90 PHE A O 1
ATOM 770 N N . ASN A 1 91 ? 30.883 1.105 -15.539 1.00 52.91 91 ASN A N 1
ATOM 771 C CA . ASN A 1 91 ? 30.356 0.896 -16.887 1.00 52.91 91 ASN A CA 1
ATOM 772 C C . ASN A 1 91 ? 30.261 -0.590 -17.235 1.00 52.91 91 ASN A C 1
ATOM 774 O O . ASN A 1 91 ? 29.275 -1.010 -17.834 1.00 52.91 91 ASN A O 1
ATOM 778 N N . LYS A 1 92 ? 31.250 -1.389 -16.819 1.00 62.44 92 LYS A N 1
ATOM 779 C CA . LYS A 1 92 ? 31.212 -2.844 -16.974 1.00 62.44 92 LYS A CA 1
ATOM 780 C C . LYS A 1 92 ? 30.076 -3.458 -16.157 1.00 62.44 92 LYS A C 1
ATOM 782 O O . LYS A 1 92 ? 29.271 -4.189 -16.712 1.00 62.44 92 LYS A O 1
ATOM 787 N N . LEU A 1 93 ? 29.944 -3.074 -14.885 1.00 55.41 93 LEU A N 1
ATOM 788 C CA . LEU A 1 93 ? 28.865 -3.555 -14.020 1.00 55.41 93 LEU A CA 1
ATOM 789 C C . LEU A 1 93 ? 27.479 -3.194 -14.578 1.00 55.41 93 LEU A C 1
ATOM 791 O O . LEU A 1 93 ? 26.583 -4.025 -14.548 1.00 55.41 93 LEU A O 1
ATOM 795 N N . SER A 1 94 ? 27.313 -1.977 -15.104 1.00 49.75 94 SER A N 1
ATOM 796 C CA . SER A 1 94 ? 26.075 -1.495 -15.732 1.00 49.75 94 SER A CA 1
ATOM 797 C C . SER A 1 94 ? 25.745 -2.251 -17.023 1.00 49.75 94 SER A C 1
ATOM 799 O O . SER A 1 94 ? 24.597 -2.638 -17.243 1.00 49.75 94 SER A O 1
ATOM 801 N N . LYS A 1 95 ? 26.761 -2.521 -17.851 1.00 59.12 95 LYS A N 1
ATOM 802 C CA . LYS A 1 95 ? 26.616 -3.291 -19.089 1.00 59.12 95 LYS A CA 1
ATOM 803 C C . LYS A 1 95 ? 26.221 -4.740 -18.802 1.00 59.12 95 LYS A C 1
ATOM 805 O O . LYS A 1 95 ? 25.216 -5.195 -19.344 1.00 59.12 95 LYS A O 1
ATOM 810 N N . ASP A 1 96 ? 26.917 -5.400 -17.878 1.00 59.78 96 ASP A N 1
ATOM 811 C CA . ASP A 1 96 ? 26.600 -6.764 -17.442 1.00 59.78 96 ASP A CA 1
ATOM 812 C C . ASP A 1 96 ? 25.169 -6.828 -16.864 1.00 59.78 96 ASP A C 1
ATOM 814 O O . ASP A 1 96 ? 24.417 -7.762 -17.142 1.00 59.78 96 ASP A O 1
ATOM 818 N N . LEU A 1 97 ? 24.742 -5.794 -16.121 1.00 53.38 97 LEU A N 1
ATOM 819 C CA . LEU A 1 97 ? 23.374 -5.659 -15.603 1.00 53.38 97 LEU A CA 1
ATOM 820 C C . LEU A 1 97 ? 22.335 -5.571 -16.726 1.00 53.38 97 LEU A C 1
ATOM 822 O O . LEU A 1 97 ? 21.284 -6.206 -16.642 1.00 53.38 97 LEU A O 1
ATOM 826 N N . SER A 1 98 ? 22.616 -4.771 -17.758 1.00 54.75 98 SER A N 1
ATOM 827 C CA . SER A 1 98 ? 21.711 -4.580 -18.892 1.00 54.75 98 SER A CA 1
ATOM 828 C C . SER A 1 98 ? 21.573 -5.848 -19.729 1.00 54.75 98 SER A C 1
ATOM 830 O O . SER A 1 98 ? 20.453 -6.242 -20.040 1.00 54.75 98 SER A O 1
ATOM 832 N N . GLU A 1 99 ? 22.679 -6.536 -20.012 1.00 60.25 99 GLU A N 1
ATOM 833 C CA . GLU A 1 99 ? 22.685 -7.770 -20.803 1.00 60.25 99 GLU A CA 1
ATOM 834 C C . GLU A 1 99 ? 21.964 -8.899 -20.055 1.00 60.25 99 GLU A C 1
ATOM 836 O O . GLU A 1 99 ? 21.089 -9.551 -20.623 1.00 60.25 99 GLU A O 1
ATOM 841 N N . THR A 1 100 ? 22.220 -9.038 -18.750 1.00 57.75 100 THR A N 1
ATOM 842 C CA . THR A 1 100 ? 21.541 -10.027 -17.897 1.00 57.75 100 THR A CA 1
ATOM 843 C C . THR A 1 100 ? 20.039 -9.739 -17.774 1.00 57.75 100 THR A C 1
ATOM 845 O O . THR A 1 100 ? 19.225 -10.651 -17.868 1.00 57.75 100 THR A O 1
ATOM 848 N N . SER A 1 101 ? 19.646 -8.469 -17.614 1.00 51.34 101 SER A N 1
ATOM 849 C CA . SER A 1 101 ? 18.228 -8.087 -17.501 1.00 51.34 101 SER A CA 1
ATOM 850 C C . SER A 1 101 ? 17.461 -8.309 -18.807 1.00 51.34 101 SER A C 1
ATOM 852 O O . SER A 1 101 ? 16.303 -8.712 -18.779 1.00 51.34 101 SER A O 1
ATOM 854 N N . ILE A 1 102 ? 18.093 -8.041 -19.955 1.00 56.41 102 ILE A N 1
ATOM 855 C CA . ILE A 1 102 ? 17.495 -8.275 -21.278 1.00 56.41 102 ILE A CA 1
ATOM 856 C C . ILE A 1 102 ? 17.330 -9.777 -21.528 1.00 56.41 102 ILE A C 1
ATOM 858 O O . ILE A 1 102 ? 16.314 -10.193 -22.079 1.00 56.41 102 ILE A O 1
ATOM 862 N N . GLN A 1 103 ? 18.298 -10.592 -21.107 1.00 57.06 103 GLN A N 1
ATOM 863 C CA . GLN A 1 103 ? 18.222 -12.043 -21.238 1.00 57.06 103 GLN A CA 1
ATOM 864 C C . GLN A 1 103 ? 17.125 -12.636 -20.339 1.00 57.06 103 GLN A C 1
ATOM 866 O O . GLN A 1 103 ? 16.294 -13.391 -20.834 1.00 57.06 103 GLN A O 1
ATOM 871 N N . ASP A 1 104 ? 17.037 -12.199 -19.079 1.00 55.75 104 ASP A N 1
ATOM 872 C CA . ASP A 1 104 ? 15.989 -12.611 -18.131 1.00 55.75 104 ASP A CA 1
ATOM 873 C C . ASP A 1 104 ? 14.568 -12.226 -18.592 1.00 55.75 104 ASP A C 1
ATOM 875 O O . ASP A 1 104 ? 13.613 -12.943 -18.311 1.00 55.75 104 ASP A O 1
ATOM 879 N N . LEU A 1 105 ? 14.402 -11.089 -19.281 1.00 55.00 105 LEU A N 1
ATOM 880 C CA . LEU A 1 105 ? 13.100 -10.654 -19.813 1.00 55.00 105 LEU A CA 1
ATOM 881 C C . LEU A 1 105 ? 12.652 -11.455 -21.044 1.00 55.00 105 LEU A C 1
ATOM 883 O O . LEU A 1 105 ? 11.460 -11.477 -21.345 1.00 55.00 105 LEU A O 1
ATOM 887 N N . ASN A 1 106 ? 13.596 -12.085 -21.746 1.00 54.78 106 ASN A N 1
ATOM 888 C CA . ASN A 1 106 ? 13.335 -12.927 -22.912 1.00 54.78 106 ASN A CA 1
ATOM 889 C C . ASN A 1 106 ? 13.184 -14.416 -22.552 1.00 54.78 106 ASN A C 1
ATOM 891 O O . ASN A 1 106 ? 12.785 -15.203 -23.410 1.00 54.78 106 ASN A O 1
ATOM 895 N N . GLU A 1 107 ? 13.498 -14.819 -21.317 1.00 59.31 107 GLU A N 1
ATOM 896 C CA . GLU A 1 107 ? 13.253 -16.178 -20.832 1.00 59.31 107 GLU A CA 1
ATOM 897 C C . GLU A 1 107 ? 11.777 -16.3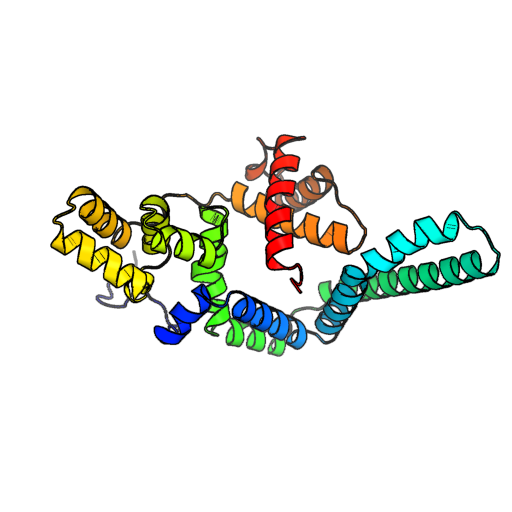57 -20.439 1.00 59.31 107 GLU A C 1
ATOM 899 O O . GLU A 1 107 ? 11.229 -15.625 -19.613 1.00 59.31 107 GLU A O 1
ATOM 904 N N . GLU A 1 108 ? 11.114 -17.357 -21.026 1.00 56.47 108 GLU A N 1
ATOM 905 C CA . GLU A 1 108 ? 9.757 -17.741 -20.632 1.00 56.47 108 GLU A CA 1
ATOM 906 C C . GLU A 1 108 ? 9.756 -18.324 -19.210 1.00 56.47 108 GLU A C 1
ATOM 908 O O . GLU A 1 108 ? 10.591 -19.160 -18.858 1.00 56.47 108 GLU A O 1
ATOM 913 N N . ILE A 1 109 ? 8.791 -17.899 -18.384 1.00 59.22 109 ILE A N 1
ATOM 914 C CA . ILE A 1 109 ? 8.621 -18.414 -17.019 1.00 59.22 109 ILE A CA 1
ATOM 915 C C . ILE A 1 109 ? 8.343 -19.916 -17.100 1.00 59.22 109 ILE A C 1
ATOM 917 O O . ILE A 1 109 ? 7.287 -20.329 -17.580 1.00 59.22 109 ILE A O 1
ATOM 921 N N . ASN A 1 110 ? 9.261 -20.740 -16.595 1.00 66.50 110 ASN A N 1
ATOM 922 C CA . ASN A 1 110 ? 9.060 -22.188 -16.577 1.00 66.50 110 ASN A CA 1
ATOM 923 C C . ASN A 1 110 ? 8.112 -22.625 -15.440 1.00 66.50 110 ASN A C 1
ATOM 925 O O . ASN A 1 110 ? 7.890 -21.900 -14.466 1.00 66.50 110 ASN A O 1
ATOM 929 N N . GLU A 1 111 ? 7.562 -23.839 -15.537 1.00 67.56 111 GLU A N 1
ATOM 930 C CA . GLU A 1 111 ? 6.589 -24.367 -14.562 1.00 67.56 111 GLU A CA 1
ATOM 931 C C . GLU A 1 111 ? 7.133 -24.375 -13.122 1.00 67.56 111 GLU A C 1
ATOM 933 O O . GLU A 1 111 ? 6.439 -23.987 -12.184 1.00 67.56 111 GLU A O 1
ATOM 938 N N . ALA A 1 112 ? 8.416 -24.702 -12.933 1.00 67.25 112 ALA A N 1
ATOM 939 C CA . ALA A 1 112 ? 9.047 -24.716 -11.612 1.00 67.25 112 ALA A CA 1
ATOM 940 C C . ALA A 1 112 ? 9.165 -23.311 -10.983 1.00 67.25 112 ALA A C 1
ATOM 942 O O . ALA A 1 112 ? 9.113 -23.161 -9.757 1.00 67.25 112 ALA A O 1
ATOM 943 N N . GLN A 1 113 ? 9.341 -22.271 -11.800 1.00 62.75 113 GLN A N 1
ATOM 944 C CA . GLN A 1 113 ? 9.319 -20.873 -11.365 1.00 62.75 113 GLN A CA 1
ATOM 945 C C . GLN A 1 113 ? 7.889 -20.415 -11.053 1.00 62.75 113 GLN A C 1
ATOM 947 O O . GLN A 1 113 ? 7.672 -19.764 -10.024 1.00 62.75 113 GLN A O 1
ATOM 952 N N . ALA A 1 114 ? 6.915 -20.803 -11.878 1.00 64.06 114 ALA A N 1
ATOM 953 C CA . ALA A 1 114 ? 5.501 -20.519 -11.644 1.00 64.06 114 ALA A CA 1
ATOM 954 C C . ALA A 1 114 ? 5.008 -21.127 -10.315 1.00 64.06 114 ALA A C 1
ATOM 956 O O . ALA A 1 114 ? 4.386 -20.426 -9.509 1.00 64.06 114 ALA A O 1
ATOM 957 N N . ASP A 1 115 ? 5.380 -22.374 -10.017 1.00 67.94 115 ASP A N 1
ATOM 958 C CA . ASP A 1 115 ? 5.032 -23.061 -8.767 1.00 67.94 115 ASP A CA 1
ATOM 959 C C . ASP A 1 115 ? 5.634 -22.380 -7.530 1.00 67.94 115 ASP A C 1
ATOM 961 O O . ASP A 1 115 ? 4.982 -22.247 -6.485 1.00 67.94 115 ASP A O 1
ATOM 965 N N . LYS A 1 116 ? 6.876 -21.890 -7.628 1.00 67.62 116 LYS A N 1
ATOM 966 C CA . LYS A 1 116 ? 7.515 -21.118 -6.548 1.00 67.62 116 LYS A CA 1
ATOM 967 C C . LYS A 1 116 ? 6.771 -19.811 -6.275 1.00 67.62 116 LYS A C 1
ATOM 969 O O . LYS A 1 116 ? 6.525 -19.496 -5.106 1.00 67.62 116 LYS A O 1
ATOM 974 N N . ILE A 1 117 ? 6.385 -19.076 -7.322 1.00 64.75 117 ILE A N 1
ATOM 975 C CA . ILE A 1 117 ? 5.580 -17.851 -7.187 1.00 64.75 117 ILE A CA 1
ATOM 976 C C . ILE A 1 117 ? 4.238 -18.183 -6.535 1.00 64.75 117 ILE A C 1
ATOM 978 O O . ILE A 1 117 ? 3.838 -17.530 -5.568 1.00 64.75 117 ILE A O 1
ATOM 982 N N . GLN A 1 118 ? 3.555 -19.219 -7.024 1.00 68.25 118 GLN A N 1
ATOM 983 C CA . GLN A 1 118 ? 2.244 -19.610 -6.520 1.00 68.25 118 GLN A CA 1
ATOM 984 C C . GLN A 1 118 ? 2.291 -19.998 -5.039 1.00 68.25 118 GLN A C 1
ATOM 986 O O . GLN A 1 118 ? 1.393 -19.637 -4.275 1.00 68.25 118 GLN A O 1
ATOM 991 N N . ASN A 1 119 ? 3.340 -20.697 -4.607 1.00 72.06 119 ASN A N 1
ATOM 992 C CA . ASN A 1 119 ? 3.515 -21.069 -3.207 1.00 72.06 119 ASN A CA 1
ATOM 993 C C . ASN A 1 119 ? 3.852 -19.869 -2.317 1.00 72.06 119 ASN A C 1
ATOM 995 O O . ASN A 1 119 ? 3.334 -19.777 -1.205 1.00 72.06 119 ASN A O 1
ATOM 999 N N . TRP A 1 120 ? 4.632 -18.902 -2.800 1.00 71.81 120 TRP A N 1
ATOM 1000 C CA . TRP A 1 120 ? 4.865 -17.670 -2.045 1.00 71.81 120 TRP A CA 1
ATOM 1001 C C . TRP A 1 120 ? 3.636 -16.774 -1.952 1.00 71.81 120 TRP A C 1
ATOM 1003 O O . TRP A 1 120 ? 3.426 -16.164 -0.907 1.00 71.81 120 TRP A O 1
ATOM 1013 N N . MET A 1 121 ? 2.788 -16.712 -2.981 1.00 69.50 121 MET A N 1
ATOM 1014 C CA . MET A 1 121 ? 1.530 -15.957 -2.898 1.00 69.50 121 MET A CA 1
ATOM 1015 C C . MET A 1 121 ? 0.606 -16.461 -1.774 1.00 69.50 121 MET A C 1
ATOM 1017 O O . MET A 1 121 ? -0.301 -15.741 -1.358 1.00 69.50 121 MET A O 1
ATOM 1021 N N . LYS A 1 122 ? 0.853 -17.670 -1.250 1.00 78.56 122 LYS A N 1
ATOM 1022 C CA . LYS A 1 122 ? 0.179 -18.240 -0.073 1.00 78.56 122 LYS A CA 1
ATOM 1023 C C . LYS A 1 122 ? 0.870 -17.895 1.258 1.00 78.56 122 LYS A C 1
ATOM 1025 O O . LYS A 1 122 ? 0.342 -18.241 2.310 1.00 78.56 122 LYS A O 1
ATOM 1030 N N . SER A 1 123 ? 2.036 -17.247 1.240 1.00 79.88 123 SER A N 1
ATOM 1031 C CA . SER A 1 123 ? 2.742 -16.825 2.455 1.00 79.88 123 SER A CA 1
ATOM 1032 C C . SER A 1 123 ? 1.999 -15.693 3.176 1.00 79.88 123 SER A C 1
ATOM 1034 O O . SER A 1 123 ? 1.409 -14.825 2.521 1.00 79.88 123 SER A O 1
ATOM 1036 N N . PRO A 1 124 ? 2.039 -15.653 4.520 1.00 82.56 124 PRO A N 1
ATOM 1037 C CA . PRO A 1 124 ? 1.450 -14.571 5.301 1.00 82.56 124 PRO A CA 1
ATOM 1038 C C . PRO A 1 124 ? 1.860 -13.164 4.854 1.00 82.56 124 PRO A C 1
ATOM 1040 O O . PRO A 1 124 ? 1.016 -12.269 4.779 1.00 82.56 124 PRO A O 1
ATOM 1043 N N . GLU A 1 125 ? 3.131 -12.979 4.513 1.00 80.12 125 GLU A N 1
ATOM 1044 C CA . GLU A 1 125 ? 3.716 -11.709 4.097 1.00 80.12 125 GLU A CA 1
ATOM 1045 C C . GLU A 1 125 ? 3.182 -11.261 2.740 1.00 80.12 125 GLU A C 1
ATOM 1047 O O . GLU A 1 125 ? 2.804 -10.099 2.587 1.00 80.12 125 GLU A O 1
ATOM 1052 N N . ALA A 1 126 ? 3.092 -12.174 1.767 1.00 74.06 126 ALA A N 1
ATOM 1053 C CA . ALA A 1 126 ? 2.518 -11.883 0.454 1.00 74.06 126 ALA A CA 1
ATOM 1054 C C . ALA A 1 126 ? 1.036 -11.518 0.566 1.00 74.06 126 ALA A C 1
ATOM 1056 O O . ALA A 1 126 ? 0.576 -10.533 -0.018 1.00 74.06 126 ALA A O 1
ATOM 1057 N N . ILE A 1 127 ? 0.291 -12.284 1.367 1.00 82.12 127 ILE A N 1
ATOM 1058 C CA . ILE A 1 127 ? -1.130 -12.038 1.614 1.00 82.12 127 ILE A CA 1
ATOM 1059 C C . ILE A 1 127 ? -1.309 -10.662 2.265 1.00 82.12 127 ILE A C 1
ATOM 1061 O O . ILE A 1 127 ? -2.167 -9.890 1.833 1.00 82.12 127 ILE A O 1
ATOM 1065 N N . PHE A 1 128 ? -0.490 -10.314 3.260 1.00 84.56 128 PHE A N 1
ATOM 1066 C CA . PHE A 1 128 ? -0.536 -9.005 3.910 1.00 84.56 128 PHE A CA 1
ATOM 1067 C C . PHE A 1 128 ? -0.154 -7.865 2.959 1.00 84.56 128 PHE A C 1
ATOM 1069 O O . PHE A 1 128 ? -0.851 -6.846 2.891 1.00 84.56 128 PHE A O 1
ATOM 1076 N N . LEU A 1 129 ? 0.916 -8.044 2.181 1.00 79.75 129 LEU A N 1
ATOM 1077 C CA . LEU A 1 129 ? 1.368 -7.082 1.182 1.00 79.75 129 LEU A CA 1
ATOM 1078 C C . LEU A 1 129 ? 0.234 -6.750 0.204 1.00 79.75 129 LEU A C 1
ATOM 1080 O O . LEU A 1 129 ? -0.087 -5.578 0.000 1.00 79.75 129 LEU A O 1
ATOM 1084 N N . MET A 1 130 ? -0.413 -7.781 -0.340 1.00 77.75 130 MET A N 1
ATOM 1085 C CA . MET A 1 130 ? -1.454 -7.641 -1.358 1.00 77.75 130 MET A CA 1
ATOM 1086 C C . MET A 1 130 ? -2.799 -7.173 -0.795 1.00 77.75 130 MET A C 1
ATOM 1088 O O . MET A 1 130 ? -3.507 -6.420 -1.464 1.00 77.75 130 MET A O 1
ATOM 1092 N N . ARG A 1 131 ? -3.176 -7.590 0.422 1.00 82.38 131 ARG A N 1
ATOM 1093 C CA . ARG A 1 131 ? -4.484 -7.247 1.013 1.00 82.38 131 ARG A CA 1
ATOM 1094 C C . ARG A 1 131 ? -4.493 -5.944 1.793 1.00 82.38 131 ARG A C 1
ATOM 1096 O O . ARG A 1 131 ? -5.530 -5.289 1.850 1.00 82.38 131 ARG A O 1
ATOM 1103 N N . VAL A 1 132 ? -3.369 -5.565 2.392 1.00 85.31 132 VAL A N 1
ATOM 1104 C CA . VAL A 1 132 ? -3.315 -4.440 3.331 1.00 85.31 132 VAL A CA 1
ATOM 1105 C C . VAL A 1 132 ? -2.370 -3.371 2.824 1.00 85.31 132 VAL A C 1
ATOM 1107 O O . VAL A 1 132 ? -2.784 -2.230 2.627 1.00 85.31 132 VAL A O 1
ATOM 1110 N N . GLN A 1 133 ? -1.107 -3.708 2.581 1.00 82.81 133 GLN A N 1
ATOM 1111 C CA . GLN A 1 133 ? -0.087 -2.692 2.336 1.00 82.81 133 GLN A CA 1
ATOM 1112 C C . GLN A 1 133 ? -0.252 -1.979 0.995 1.00 82.81 133 GLN A C 1
ATOM 1114 O O . GLN A 1 133 ? -0.286 -0.744 0.959 1.00 82.81 133 GLN A O 1
ATOM 1119 N N . VAL A 1 134 ? -0.409 -2.743 -0.087 1.00 75.56 134 VAL A N 1
ATOM 1120 C CA . VAL A 1 134 ? -0.634 -2.201 -1.428 1.00 75.56 134 VAL A CA 1
ATOM 1121 C C . VAL A 1 134 ? -1.939 -1.390 -1.469 1.00 75.56 134 VAL A C 1
ATOM 1123 O O . VAL A 1 134 ? -1.874 -0.214 -1.840 1.00 75.56 134 VAL A O 1
ATOM 1126 N N . PRO A 1 135 ? -3.099 -1.900 -1.001 1.00 79.25 135 PRO A N 1
ATOM 1127 C CA . PRO A 1 135 ? -4.327 -1.109 -0.974 1.00 79.25 135 PRO A CA 1
ATOM 1128 C C . PRO A 1 135 ? -4.244 0.117 -0.060 1.00 79.25 135 PRO A C 1
ATOM 1130 O O . PRO A 1 135 ? -4.710 1.183 -0.453 1.00 79.25 135 PRO A O 1
ATOM 1133 N N . CYS A 1 136 ? -3.615 0.030 1.117 1.00 81.44 136 CYS A N 1
ATOM 1134 C CA . CYS A 1 136 ? -3.432 1.174 2.020 1.00 81.44 136 CYS A CA 1
ATOM 1135 C C . CYS A 1 136 ? -2.752 2.339 1.309 1.00 81.44 136 CYS A C 1
ATOM 1137 O O . CYS A 1 136 ? -3.216 3.482 1.357 1.00 81.44 136 CYS A O 1
ATOM 1139 N N . PHE A 1 137 ? -1.664 2.036 0.613 1.00 74.19 137 PHE A N 1
ATOM 1140 C CA . PHE A 1 137 ? -0.927 3.040 -0.116 1.00 74.19 137 PHE A CA 1
ATOM 1141 C C . PHE A 1 137 ? -1.709 3.542 -1.331 1.00 74.19 137 PHE A C 1
ATOM 1143 O O . PHE A 1 137 ? -1.897 4.750 -1.494 1.00 74.19 137 PHE A O 1
ATOM 1150 N N . MET A 1 138 ? -2.248 2.632 -2.141 1.00 69.69 138 MET A N 1
ATOM 1151 C CA . MET A 1 138 ? -3.032 2.990 -3.319 1.00 69.69 138 MET A CA 1
ATOM 1152 C C . MET A 1 138 ? -4.241 3.866 -2.980 1.00 69.69 138 MET A C 1
ATOM 1154 O O . MET A 1 138 ? -4.596 4.769 -3.734 1.00 69.69 138 MET A O 1
ATOM 1158 N N . LEU A 1 139 ? -4.888 3.632 -1.844 1.00 76.62 139 LEU A N 1
ATOM 1159 C CA . LEU A 1 139 ? -6.103 4.332 -1.447 1.00 76.62 139 LEU A CA 1
ATOM 1160 C C . LEU A 1 139 ? -5.794 5.617 -0.681 1.00 76.62 139 LEU A C 1
ATOM 1162 O O . LEU A 1 139 ? -6.420 6.648 -0.940 1.00 76.62 139 LEU A O 1
ATOM 1166 N N . TYR A 1 140 ? -4.811 5.581 0.217 1.00 78.81 140 TYR A N 1
ATOM 1167 C CA . TYR A 1 140 ? -4.584 6.639 1.202 1.00 78.81 140 TYR A CA 1
ATOM 1168 C C . TYR A 1 140 ? -3.226 7.337 1.096 1.00 78.81 140 TYR A C 1
ATOM 1170 O O . TYR A 1 140 ? -3.006 8.299 1.829 1.00 78.81 140 TYR A O 1
ATOM 1178 N N . GLY A 1 141 ? -2.337 6.893 0.203 1.00 69.25 141 GLY A N 1
ATOM 1179 C CA . GLY A 1 141 ? -1.005 7.476 0.004 1.00 69.25 141 GLY A CA 1
ATOM 1180 C C . GLY A 1 141 ? -0.081 7.314 1.212 1.00 69.25 141 GLY A C 1
ATOM 1181 O O . GLY A 1 141 ? 0.818 8.124 1.414 1.00 69.25 141 GLY A O 1
ATOM 1182 N N . THR A 1 142 ? -0.332 6.316 2.060 1.00 77.25 142 THR A N 1
ATOM 1183 C CA . THR A 1 142 ? 0.412 6.074 3.302 1.00 77.25 142 THR A CA 1
ATOM 1184 C C . THR A 1 142 ? 0.522 4.577 3.584 1.00 77.25 142 THR A C 1
ATOM 1186 O O . THR A 1 142 ? -0.069 3.765 2.874 1.00 77.25 142 THR A O 1
ATOM 1189 N N . PHE A 1 143 ? 1.264 4.205 4.624 1.00 82.31 143 PHE A N 1
ATOM 1190 C CA . PHE A 1 143 ? 1.508 2.816 4.996 1.00 82.31 143 PHE A CA 1
ATOM 1191 C C . PHE A 1 143 ? 0.648 2.369 6.188 1.00 82.31 143 PHE A C 1
ATOM 1193 O O . PHE A 1 143 ? 0.316 3.200 7.043 1.00 82.31 143 PHE A O 1
ATOM 1200 N N . PRO A 1 144 ? 0.347 1.059 6.304 1.00 86.19 144 PRO A N 1
ATOM 1201 C CA . PRO A 1 144 ? -0.486 0.531 7.386 1.00 86.19 144 PRO A CA 1
ATOM 1202 C C . PRO A 1 144 ? 0.058 0.856 8.781 1.00 86.19 144 PRO A C 1
ATOM 1204 O O . PRO A 1 144 ? -0.699 1.278 9.650 1.00 86.19 144 PRO A O 1
ATOM 1207 N N . HIS A 1 145 ? 1.377 0.754 8.983 1.00 85.94 145 HIS A N 1
ATOM 1208 C CA . HIS A 1 145 ? 2.028 1.078 10.258 1.00 85.94 145 HIS A CA 1
ATOM 1209 C C . HIS A 1 145 ? 1.847 2.553 10.657 1.00 85.94 145 HIS A C 1
ATOM 1211 O O . HIS A 1 145 ? 1.657 2.871 11.831 1.00 85.94 145 HIS A O 1
ATOM 1217 N N . THR A 1 146 ? 1.863 3.470 9.686 1.00 84.19 146 THR A N 1
ATOM 1218 C CA . THR A 1 146 ? 1.651 4.904 9.925 1.00 84.19 146 THR A CA 1
ATOM 1219 C C . THR A 1 146 ? 0.195 5.190 10.266 1.00 84.19 146 THR A C 1
ATOM 1221 O O . THR A 1 146 ? -0.070 5.925 11.218 1.00 84.19 146 THR A O 1
ATOM 1224 N N . LEU A 1 147 ? -0.754 4.576 9.546 1.00 87.62 147 LEU A N 1
ATOM 1225 C CA . LEU A 1 147 ? -2.174 4.667 9.901 1.00 87.62 147 LEU A CA 1
ATOM 1226 C C . LEU A 1 147 ? -2.447 4.096 11.288 1.00 87.62 147 LEU A C 1
ATOM 1228 O O . LEU A 1 147 ? -3.197 4.713 12.041 1.00 87.62 147 LEU A O 1
ATOM 1232 N N . LEU A 1 148 ? -1.816 2.974 11.642 1.00 93.12 148 LEU A N 1
ATOM 1233 C CA . LEU A 1 148 ? -1.941 2.385 12.968 1.00 93.12 148 LEU A CA 1
ATOM 1234 C C . LEU A 1 148 ? -1.451 3.349 14.048 1.00 93.12 148 LEU A C 1
ATOM 1236 O O . LEU A 1 148 ? -2.197 3.622 14.983 1.00 93.12 148 LEU A O 1
ATOM 1240 N N . LYS A 1 149 ? -0.252 3.928 13.899 1.00 91.31 149 LYS A N 1
ATOM 1241 C CA . LYS A 1 149 ? 0.271 4.917 14.857 1.00 91.31 149 LYS A CA 1
ATOM 1242 C C . LYS A 1 149 ? -0.680 6.106 15.020 1.00 91.31 149 LYS A C 1
ATOM 1244 O O . LYS A 1 149 ? -1.002 6.480 16.141 1.00 91.31 149 LYS A O 1
ATOM 1249 N N . MET A 1 150 ? -1.186 6.659 13.915 1.00 89.81 150 MET A N 1
ATOM 1250 C CA . MET A 1 150 ? -2.149 7.766 13.961 1.00 89.81 150 MET A CA 1
ATOM 1251 C C . MET A 1 150 ? -3.459 7.370 14.657 1.00 89.81 150 MET A C 1
ATOM 1253 O O . MET A 1 150 ? -3.976 8.134 15.470 1.00 89.81 150 MET A O 1
ATOM 1257 N N . ALA A 1 151 ? -3.992 6.183 14.356 1.00 94.75 151 ALA A N 1
ATOM 1258 C CA . ALA A 1 151 ? -5.208 5.669 14.979 1.00 94.75 151 ALA A CA 1
ATOM 1259 C C . ALA A 1 151 ? -5.019 5.452 16.489 1.00 94.75 151 ALA A C 1
ATOM 1261 O O . ALA A 1 151 ? -5.876 5.851 17.273 1.00 94.75 151 ALA A O 1
ATOM 1262 N N . GLN A 1 152 ? -3.869 4.907 16.899 1.00 93.31 152 GLN A N 1
ATOM 1263 C CA . GLN A 1 152 ? -3.490 4.725 18.305 1.00 93.31 152 GLN A CA 1
ATOM 1264 C C . GLN A 1 152 ? -3.344 6.053 19.061 1.00 93.31 152 GLN A C 1
ATOM 1266 O O . GLN A 1 152 ? -3.595 6.097 20.259 1.00 93.31 152 GLN A O 1
ATOM 1271 N N . SER A 1 153 ? -2.990 7.142 18.375 1.00 93.19 153 SER A N 1
ATOM 1272 C CA . SER A 1 153 ? -2.988 8.501 18.938 1.00 93.19 153 SER A CA 1
ATOM 1273 C C . SER A 1 153 ? -4.378 9.157 18.979 1.00 93.19 153 SER A C 1
ATOM 1275 O O . SER A 1 153 ? -4.482 10.345 19.265 1.00 93.19 153 SER A O 1
ATOM 1277 N N . GLY A 1 154 ? -5.449 8.421 18.666 1.00 88.81 154 GLY A N 1
ATOM 1278 C CA . GLY A 1 154 ? -6.824 8.919 18.716 1.00 88.81 154 GLY A CA 1
ATOM 1279 C C . GLY A 1 154 ? -7.320 9.594 17.434 1.00 88.81 154 GLY A C 1
ATOM 1280 O O . GLY A 1 154 ? -8.395 10.188 17.444 1.00 88.81 154 GLY A O 1
ATOM 1281 N N . ASN A 1 155 ? -6.594 9.504 16.313 1.00 94.38 155 ASN A N 1
ATOM 1282 C CA . ASN A 1 155 ? -7.051 10.075 15.045 1.00 94.38 155 ASN A CA 1
ATOM 1283 C C . ASN A 1 155 ? -8.184 9.238 14.425 1.00 94.38 155 ASN A C 1
ATOM 1285 O O . ASN A 1 155 ? -7.945 8.210 13.787 1.00 94.38 155 ASN A O 1
ATOM 1289 N N . ASP A 1 156 ? -9.418 9.728 14.538 1.00 94.06 156 ASP A N 1
ATOM 1290 C CA . ASP A 1 156 ? -10.616 9.041 14.042 1.00 94.06 156 ASP A CA 1
ATOM 1291 C C . ASP A 1 156 ? -10.629 8.812 12.530 1.00 94.06 156 ASP A C 1
ATOM 1293 O O . ASP A 1 156 ? -11.127 7.787 12.067 1.00 94.06 156 ASP A O 1
ATOM 1297 N N . LYS A 1 157 ? -10.034 9.714 11.739 1.00 94.12 157 LYS A N 1
ATOM 1298 C CA . LYS A 1 157 ? -9.919 9.515 10.284 1.00 94.12 157 LYS A CA 1
ATOM 1299 C C . LYS A 1 157 ? -8.958 8.375 9.958 1.00 94.12 157 LYS A C 1
ATOM 1301 O O . LYS A 1 157 ? -9.193 7.643 8.998 1.00 94.12 157 LYS A O 1
ATOM 1306 N N . ALA A 1 158 ? -7.867 8.240 10.712 1.00 93.88 158 ALA A N 1
ATOM 1307 C CA . ALA A 1 158 ? -6.926 7.138 10.539 1.00 93.88 158 ALA A CA 1
ATOM 1308 C C . ALA A 1 158 ? -7.547 5.810 10.992 1.00 93.88 158 ALA A C 1
ATOM 1310 O O . ALA A 1 158 ? -7.470 4.834 10.249 1.00 93.88 158 ALA A O 1
ATOM 1311 N N . LEU A 1 159 ? -8.238 5.808 12.138 1.00 95.00 159 LEU A N 1
ATOM 1312 C CA . LEU A 1 159 ? -8.980 4.654 12.647 1.00 95.00 159 LEU A CA 1
ATOM 1313 C C . LEU A 1 159 ? -10.034 4.173 11.640 1.00 95.00 159 LEU A C 1
ATOM 1315 O O . LEU A 1 159 ? -10.078 2.989 11.312 1.00 95.00 159 LEU A O 1
ATOM 1319 N N . GLU A 1 160 ? -10.824 5.094 11.077 1.00 95.12 160 GLU A N 1
ATOM 1320 C CA . GLU A 1 160 ? -11.826 4.766 10.060 1.00 95.12 160 GLU A CA 1
ATOM 1321 C C . GLU A 1 160 ? -11.196 4.100 8.827 1.00 95.12 160 GLU A C 1
ATOM 1323 O O . GLU A 1 160 ? -11.692 3.085 8.335 1.00 95.12 160 GLU A O 1
ATOM 1328 N N . LYS A 1 161 ? -10.108 4.682 8.304 1.00 93.44 161 LYS A N 1
ATOM 1329 C CA . LYS A 1 161 ? -9.390 4.155 7.134 1.00 93.44 161 LYS A CA 1
ATOM 1330 C C . LYS A 1 161 ? -8.839 2.758 7.399 1.00 93.44 161 LYS A C 1
ATOM 1332 O O . LYS A 1 161 ? -8.920 1.907 6.521 1.00 93.44 161 LYS A O 1
ATOM 1337 N N . LEU A 1 162 ? -8.305 2.539 8.596 1.00 93.06 162 LEU A N 1
ATOM 1338 C CA . LEU A 1 162 ? -7.679 1.286 8.991 1.00 93.06 162 LEU A CA 1
ATOM 1339 C C . LEU A 1 162 ? -8.709 0.157 9.127 1.00 93.06 162 LEU A C 1
ATOM 1341 O O . LEU A 1 162 ? -8.510 -0.896 8.540 1.00 93.06 162 LEU A O 1
ATOM 1345 N N . ILE A 1 163 ? -9.851 0.406 9.779 1.00 93.25 163 ILE A N 1
ATOM 1346 C CA . ILE A 1 163 ? -10.939 -0.585 9.916 1.00 93.25 163 ILE A CA 1
ATOM 1347 C C . ILE A 1 163 ? -11.549 -0.947 8.553 1.00 93.25 163 ILE A C 1
ATOM 1349 O O . ILE A 1 163 ? -11.870 -2.108 8.301 1.00 93.25 163 ILE A O 1
ATOM 1353 N N . ARG A 1 164 ? -11.711 0.038 7.658 1.00 91.88 164 ARG A N 1
ATOM 1354 C CA . ARG A 1 164 ? -12.220 -0.202 6.292 1.00 91.88 164 ARG A CA 1
ATOM 1355 C C . ARG A 1 164 ? -11.249 -1.006 5.433 1.00 91.88 164 ARG A C 1
ATOM 1357 O O . ARG A 1 164 ? -11.688 -1.703 4.522 1.00 91.88 164 ARG A O 1
ATOM 1364 N N . LEU A 1 165 ? -9.952 -0.827 5.667 1.00 89.69 165 LEU A N 1
ATOM 1365 C CA . LEU A 1 165 ? -8.887 -1.535 4.969 1.00 89.69 165 LEU A CA 1
ATOM 1366 C C . LEU A 1 165 ? -8.784 -2.979 5.464 1.00 89.69 165 LEU A C 1
ATOM 1368 O O . LEU A 1 165 ? -8.731 -3.899 4.655 1.00 89.69 165 LEU A O 1
ATOM 1372 N N . ASP A 1 166 ? -8.774 -3.157 6.781 1.00 91.25 166 ASP A N 1
ATOM 1373 C CA . ASP A 1 166 ? -8.601 -4.445 7.429 1.00 91.25 166 ASP A CA 1
ATOM 1374 C C . ASP A 1 166 ? -9.358 -4.492 8.758 1.00 91.25 166 ASP A C 1
ATOM 1376 O O . ASP A 1 166 ? -9.034 -3.821 9.741 1.00 91.25 166 ASP A O 1
ATOM 1380 N N . LYS A 1 167 ? -10.382 -5.340 8.791 1.00 90.06 167 LYS A N 1
ATOM 1381 C CA . LYS A 1 167 ? -11.279 -5.483 9.940 1.00 90.06 167 LYS A CA 1
ATOM 1382 C C . LYS A 1 167 ? -10.605 -6.184 11.111 1.00 90.06 167 LYS A C 1
ATOM 1384 O O . LYS A 1 167 ? -11.080 -6.051 12.236 1.00 90.06 167 LYS A O 1
ATOM 1389 N N . SER A 1 168 ? -9.514 -6.915 10.877 1.00 90.44 168 SER A N 1
ATOM 1390 C CA . SER A 1 168 ? -8.813 -7.638 11.935 1.00 90.44 168 SER A CA 1
ATOM 1391 C C . SER A 1 168 ? -8.084 -6.698 12.900 1.00 90.44 168 SER A C 1
ATOM 1393 O O . SER A 1 168 ? -7.681 -7.120 13.981 1.00 90.44 168 SER A O 1
ATOM 1395 N N . ILE A 1 169 ? -7.920 -5.418 12.547 1.00 92.06 169 ILE A N 1
ATOM 1396 C CA . ILE A 1 169 ? -7.199 -4.448 13.377 1.00 92.06 169 ILE A CA 1
ATOM 1397 C C . ILE A 1 169 ? -7.846 -4.216 14.746 1.00 92.06 169 ILE A C 1
ATOM 1399 O O . ILE A 1 169 ? -7.208 -3.724 15.670 1.00 92.06 169 ILE A O 1
ATOM 1403 N N . ILE A 1 170 ? -9.108 -4.601 14.908 1.00 91.12 170 ILE A N 1
ATOM 1404 C CA . ILE A 1 170 ? -9.819 -4.494 16.185 1.00 91.12 170 ILE A CA 1
ATOM 1405 C C . ILE A 1 170 ? -9.217 -5.374 17.272 1.00 91.12 170 ILE A C 1
ATOM 1407 O O . ILE A 1 170 ? -9.412 -5.098 18.448 1.00 91.12 170 ILE A O 1
ATOM 1411 N N . PHE A 1 171 ? -8.481 -6.413 16.872 1.00 91.31 171 PHE A N 1
ATOM 1412 C CA . PHE A 1 171 ? -7.782 -7.304 17.784 1.00 91.31 171 PHE A CA 1
ATOM 1413 C C . PHE A 1 171 ? -6.441 -6.724 18.252 1.00 91.31 171 PHE A C 1
ATOM 1415 O O . PHE A 1 171 ? -5.790 -7.331 19.096 1.00 91.31 171 PHE A O 1
ATOM 1422 N N . GLU A 1 172 ? -6.010 -5.562 17.744 1.00 93.56 172 GLU A N 1
ATOM 1423 C CA . GLU A 1 172 ? -4.838 -4.876 18.286 1.00 93.56 172 GLU A CA 1
ATOM 1424 C C . GLU A 1 172 ? -5.176 -4.233 19.640 1.00 93.56 172 GLU A C 1
ATOM 1426 O O . GLU A 1 172 ? -6.039 -3.350 19.667 1.00 93.56 172 GLU A O 1
ATOM 1431 N N . PRO A 1 173 ? -4.481 -4.586 20.746 1.00 93.25 173 PRO A N 1
ATOM 1432 C CA . PRO A 1 173 ? -4.758 -4.094 22.093 1.00 93.25 173 PRO A CA 1
ATOM 1433 C C . PRO A 1 173 ? -5.140 -2.617 22.211 1.00 93.25 173 PRO A C 1
ATOM 1435 O O . PRO A 1 173 ? -6.207 -2.308 22.730 1.00 93.25 173 PRO A O 1
ATOM 1438 N N . LYS A 1 174 ? -4.324 -1.697 21.675 1.00 93.81 174 LYS A N 1
ATOM 1439 C CA . LYS A 1 174 ? -4.606 -0.253 21.771 1.00 93.81 174 LYS A CA 1
ATOM 1440 C C . LYS A 1 174 ? -5.862 0.164 21.005 1.00 93.81 174 LYS A C 1
ATOM 1442 O O . LYS A 1 174 ? -6.567 1.071 21.426 1.00 93.81 174 LYS A O 1
ATOM 1447 N N . ILE A 1 175 ? -6.145 -0.473 19.871 1.00 93.69 175 ILE A N 1
ATOM 1448 C CA . ILE A 1 175 ? -7.351 -0.187 19.086 1.00 93.69 175 ILE A CA 1
ATOM 1449 C C . ILE A 1 175 ? -8.580 -0.751 19.799 1.00 93.69 175 ILE A C 1
ATOM 1451 O O . ILE A 1 175 ? -9.584 -0.051 19.916 1.00 93.69 175 ILE A O 1
ATOM 1455 N N . SER A 1 176 ? -8.481 -1.971 20.331 1.00 92.75 176 SER A N 1
ATOM 1456 C CA . SER A 1 176 ? -9.522 -2.575 21.166 1.00 92.75 176 SER A CA 1
ATOM 1457 C C . SER A 1 176 ? -9.846 -1.695 22.373 1.00 92.75 176 SER A C 1
ATOM 1459 O O . SER A 1 176 ? -11.016 -1.448 22.658 1.00 92.75 176 SER A O 1
ATOM 1461 N N . GLU A 1 177 ? -8.824 -1.174 23.053 1.00 93.50 177 GLU A N 1
ATOM 1462 C CA . GLU A 1 177 ? -8.978 -0.256 24.181 1.00 93.50 177 GLU A CA 1
ATOM 1463 C C . GLU A 1 177 ? -9.689 1.039 23.763 1.00 93.50 177 GLU A C 1
ATOM 1465 O O . GLU A 1 177 ? -10.661 1.434 24.401 1.00 93.50 177 GLU A O 1
ATOM 1470 N N . ILE A 1 178 ? -9.282 1.659 22.649 1.00 91.94 178 ILE A N 1
ATOM 1471 C CA . ILE A 1 178 ? -9.936 2.861 22.105 1.00 91.94 178 ILE A CA 1
ATOM 1472 C C . ILE A 1 178 ? -11.423 2.611 21.812 1.00 91.94 178 ILE A C 1
ATOM 1474 O O . ILE A 1 178 ? -12.265 3.465 22.104 1.00 91.94 178 ILE A O 1
ATOM 1478 N N . ILE A 1 179 ? -11.761 1.453 21.238 1.00 91.19 179 ILE A N 1
ATOM 1479 C CA . ILE A 1 179 ? -13.151 1.076 20.948 1.00 91.19 179 ILE A CA 1
ATOM 1480 C C . ILE A 1 179 ? -13.923 0.861 22.256 1.00 91.19 179 ILE A C 1
ATOM 1482 O O . ILE A 1 179 ? -15.032 1.376 22.399 1.00 91.19 179 ILE A O 1
ATOM 1486 N N . HIS A 1 180 ? -13.334 0.159 23.227 1.00 91.56 180 HIS A N 1
ATOM 1487 C CA . HIS A 1 180 ? -13.945 -0.079 24.534 1.00 91.56 180 HIS A CA 1
ATOM 1488 C C . HIS A 1 180 ? -14.206 1.230 25.294 1.00 91.56 180 HIS A C 1
ATOM 1490 O O . HIS A 1 180 ? -15.309 1.454 25.794 1.00 91.56 180 HIS A O 1
ATOM 1496 N N . GLN A 1 181 ? -13.239 2.150 25.306 1.00 90.94 181 GLN A N 1
ATOM 1497 C CA . GLN A 1 181 ? -13.400 3.481 25.896 1.00 90.94 181 GLN A CA 1
ATOM 1498 C C . GLN A 1 181 ? -14.503 4.283 25.192 1.00 90.94 181 GLN A C 1
ATOM 1500 O O . GLN A 1 181 ? -15.321 4.917 25.855 1.00 90.94 181 GLN A O 1
ATOM 1505 N N . ALA A 1 182 ? -14.581 4.232 23.857 1.00 90.06 182 ALA A N 1
ATOM 1506 C CA . ALA A 1 182 ? -15.642 4.904 23.105 1.00 90.06 182 ALA A CA 1
ATOM 1507 C C . ALA A 1 182 ? -17.045 4.372 23.455 1.00 90.06 182 ALA A C 1
ATOM 1509 O O . ALA A 1 182 ? -18.000 5.154 23.509 1.00 90.06 182 ALA A O 1
ATOM 1510 N N . GLN A 1 183 ? -17.164 3.067 23.72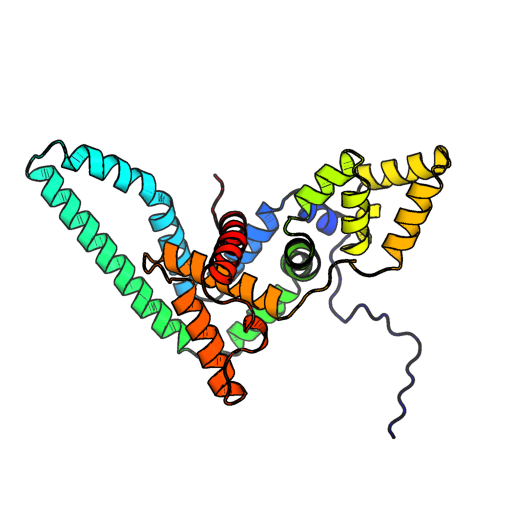5 1.00 89.31 183 GLN A N 1
ATOM 1511 C CA . GLN A 1 183 ? -18.397 2.449 24.222 1.00 89.31 183 GLN A CA 1
ATOM 1512 C C . GLN A 1 183 ? -18.727 2.921 25.643 1.00 89.31 183 GLN A C 1
ATOM 1514 O O . GLN A 1 183 ? -19.844 3.382 25.879 1.00 89.31 183 GLN A O 1
ATOM 1519 N N . GLY A 1 184 ? -17.758 2.867 26.564 1.00 87.88 184 GLY A N 1
ATOM 1520 C CA . GLY A 1 184 ? -17.941 3.280 27.961 1.00 87.88 184 GLY A CA 1
ATOM 1521 C C . GLY A 1 184 ? -18.324 4.756 28.110 1.00 87.88 184 GLY A C 1
ATOM 1522 O O . GLY A 1 184 ? -19.231 5.092 28.868 1.00 87.88 184 GLY A O 1
ATOM 1523 N N . LEU A 1 185 ? -17.707 5.634 27.313 1.00 89.06 185 LEU A N 1
ATOM 1524 C CA . LEU A 1 185 ? -17.986 7.076 27.287 1.00 89.06 185 LEU A CA 1
ATOM 1525 C C . LEU A 1 185 ? -19.247 7.451 26.491 1.00 89.06 185 LEU A C 1
ATOM 1527 O O . LEU A 1 185 ? -19.551 8.635 26.353 1.00 89.06 185 LEU A O 1
ATOM 1531 N N . LYS A 1 186 ? -19.975 6.472 25.933 1.00 87.06 186 LYS A N 1
ATOM 1532 C CA . LYS A 1 186 ? -21.152 6.692 25.072 1.00 87.06 186 LYS A CA 1
ATOM 1533 C C . LYS A 1 186 ? -20.877 7.677 23.926 1.00 87.06 186 LYS A C 1
ATOM 1535 O O . LYS A 1 186 ? -21.749 8.460 23.547 1.00 87.06 186 LYS A O 1
ATOM 1540 N N . ALA A 1 187 ? -19.680 7.630 23.339 1.00 90.00 187 ALA A N 1
ATOM 1541 C CA . ALA A 1 187 ? -19.277 8.504 22.239 1.00 90.00 187 ALA A CA 1
ATOM 1542 C C . ALA A 1 187 ? -19.990 8.104 20.931 1.00 90.00 187 ALA A C 1
ATOM 1544 O O . ALA A 1 187 ? -19.402 7.479 20.044 1.00 90.00 187 ALA A O 1
ATOM 1545 N N . GLN A 1 188 ? -21.275 8.454 20.811 1.00 89.62 188 GLN A N 1
ATOM 1546 C CA . GLN A 1 188 ? -22.175 7.987 19.749 1.00 89.62 188 GLN A CA 1
ATOM 1547 C C . GLN A 1 188 ? -21.623 8.239 18.342 1.00 89.62 188 GLN A C 1
ATOM 1549 O O . GLN A 1 188 ? -21.642 7.335 17.510 1.00 89.62 188 GLN A O 1
ATOM 1554 N N . ALA A 1 189 ? -21.067 9.427 18.083 1.00 90.50 189 ALA A N 1
ATOM 1555 C CA . ALA A 1 189 ? -20.495 9.767 16.780 1.00 90.50 189 ALA A CA 1
ATOM 1556 C C . ALA A 1 189 ? -19.320 8.849 16.399 1.00 90.50 189 ALA A C 1
ATOM 1558 O O . ALA A 1 189 ? -19.241 8.357 15.270 1.00 90.50 189 ALA A O 1
ATOM 1559 N N . ARG A 1 190 ? -18.430 8.570 17.359 1.00 91.75 190 ARG A N 1
ATOM 1560 C CA . ARG A 1 190 ? -17.272 7.695 17.159 1.00 91.75 190 ARG A CA 1
ATOM 1561 C C . ARG A 1 190 ? -17.706 6.247 16.953 1.00 91.75 190 ARG A C 1
ATOM 1563 O O . ARG A 1 190 ? -17.232 5.592 16.029 1.00 91.75 190 ARG A O 1
ATOM 1570 N N . MET A 1 191 ? -18.661 5.774 17.752 1.00 93.62 191 MET A N 1
ATOM 1571 C CA . MET A 1 191 ? -19.216 4.427 17.618 1.00 93.62 191 MET A CA 1
ATOM 1572 C C . MET A 1 191 ? -19.952 4.219 16.293 1.00 93.62 191 MET A C 1
ATOM 1574 O O . MET A 1 191 ? -19.740 3.198 15.639 1.00 93.62 191 MET A O 1
ATOM 1578 N N . ALA A 1 192 ? -20.744 5.194 15.846 1.00 92.75 192 ALA A N 1
ATOM 1579 C CA . ALA A 1 192 ? -21.407 5.148 14.546 1.00 92.75 192 ALA A CA 1
ATOM 1580 C C . ALA A 1 192 ? -20.391 5.121 13.392 1.00 92.75 192 ALA A C 1
ATOM 1582 O O . ALA A 1 192 ? -20.557 4.366 12.431 1.00 92.75 192 ALA A O 1
ATOM 1583 N N . MET A 1 193 ? -19.307 5.900 13.495 1.00 95.19 193 MET A N 1
ATOM 1584 C CA . MET A 1 193 ? -18.203 5.860 12.534 1.00 95.19 193 MET A CA 1
ATOM 1585 C C . MET A 1 193 ? -17.556 4.469 12.483 1.00 95.19 193 MET A C 1
ATOM 1587 O O . MET A 1 193 ? -17.411 3.925 11.387 1.00 95.19 193 MET A O 1
ATOM 1591 N N . ILE A 1 194 ? -17.236 3.874 13.639 1.00 92.88 194 ILE A N 1
ATOM 1592 C CA . ILE A 1 194 ? -16.633 2.534 13.742 1.00 92.88 194 ILE A CA 1
ATOM 1593 C C . ILE A 1 194 ? -17.557 1.482 13.116 1.00 92.88 194 ILE A C 1
ATOM 1595 O O . ILE A 1 194 ? -17.140 0.753 12.217 1.00 92.88 194 ILE A O 1
ATOM 1599 N N . GLN A 1 195 ? -18.829 1.440 13.520 1.00 92.06 195 GLN A N 1
ATOM 1600 C CA . GLN A 1 195 ? -19.817 0.499 12.978 1.00 92.06 195 GLN A CA 1
ATOM 1601 C C . GLN A 1 195 ? -19.955 0.635 11.459 1.00 92.06 195 GLN A C 1
ATOM 1603 O O . GLN A 1 195 ? -19.932 -0.359 10.730 1.00 92.06 195 GLN A O 1
ATOM 1608 N N . LYS A 1 196 ? -20.022 1.873 10.958 1.00 93.69 196 LYS A N 1
ATOM 1609 C CA . LYS A 1 196 ? -20.074 2.141 9.519 1.00 93.69 196 LYS A CA 1
ATOM 1610 C C . LYS A 1 196 ? -18.803 1.679 8.808 1.00 93.69 196 LYS A C 1
ATOM 1612 O O . LYS A 1 196 ? -18.896 1.166 7.695 1.00 93.69 196 LYS A O 1
ATOM 1617 N N . ALA A 1 197 ? -17.631 1.871 9.411 1.00 92.25 197 ALA A N 1
ATOM 1618 C CA . ALA A 1 197 ? -16.348 1.453 8.852 1.00 92.25 197 ALA A CA 1
ATOM 1619 C C . ALA A 1 197 ? -16.265 -0.070 8.669 1.00 92.25 197 ALA A C 1
ATOM 1621 O O . ALA A 1 197 ? -15.788 -0.522 7.635 1.00 92.25 197 ALA A O 1
ATOM 1622 N N . PHE A 1 198 ? -16.803 -0.850 9.609 1.00 89.81 198 PHE A N 1
ATOM 1623 C CA . PHE A 1 198 ? -16.791 -2.318 9.567 1.00 89.81 198 PHE A CA 1
ATOM 1624 C C . PHE A 1 198 ? -17.575 -2.941 8.410 1.00 89.81 198 PHE A C 1
ATOM 1626 O O . PHE A 1 198 ? -17.184 -3.978 7.867 1.00 89.81 198 PHE A O 1
ATOM 1633 N N . ILE A 1 199 ? -18.706 -2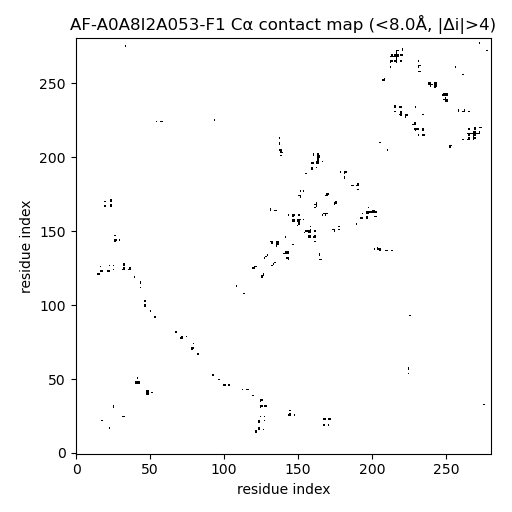.334 8.057 1.00 90.25 199 ILE A N 1
ATOM 1634 C CA . ILE A 1 199 ? -19.607 -2.862 7.024 1.00 90.25 199 ILE A CA 1
ATOM 1635 C C . ILE A 1 199 ? -19.331 -2.272 5.642 1.00 90.25 199 ILE A C 1
ATOM 1637 O O . ILE A 1 199 ? -19.841 -2.771 4.643 1.00 90.25 199 ILE A O 1
ATOM 1641 N N . SER A 1 200 ? -18.539 -1.204 5.572 1.00 86.75 200 SER A N 1
ATOM 1642 C CA . SER A 1 200 ? -18.335 -0.453 4.340 1.00 86.75 200 SER A CA 1
ATOM 1643 C C . SER A 1 200 ? -16.941 -0.689 3.753 1.00 86.75 200 SER A C 1
ATOM 1645 O O . SER A 1 200 ? -15.972 -0.774 4.505 1.00 86.75 200 SER A O 1
ATOM 1647 N N . PRO A 1 201 ? -16.790 -0.676 2.419 1.00 83.81 201 PRO A N 1
ATOM 1648 C CA . PRO A 1 201 ? -15.474 -0.713 1.790 1.00 83.81 201 PRO A CA 1
ATOM 1649 C C . PRO A 1 201 ? -14.673 0.579 2.056 1.00 83.81 201 PRO A C 1
ATOM 1651 O O . PRO A 1 201 ? -15.218 1.579 2.562 1.00 83.81 201 PRO A O 1
ATOM 1654 N N . PRO A 1 202 ? -13.380 0.607 1.686 1.00 84.69 202 PRO A N 1
ATOM 1655 C CA . PRO A 1 202 ? -12.602 1.836 1.654 1.00 84.69 202 PRO A CA 1
ATOM 1656 C C . PRO A 1 202 ? -13.317 2.962 0.899 1.00 84.69 202 PRO A C 1
ATOM 1658 O O . PRO A 1 202 ? -13.847 2.769 -0.190 1.00 84.69 202 PRO A O 1
ATOM 1661 N N . LYS A 1 203 ? -13.332 4.168 1.485 1.00 77.69 203 LYS A N 1
ATOM 1662 C CA . LYS A 1 203 ? -13.975 5.350 0.875 1.00 77.69 203 LYS A CA 1
ATOM 1663 C C . LYS A 1 203 ? -13.267 5.832 -0.393 1.00 77.69 203 LYS A C 1
ATOM 1665 O O . LYS A 1 203 ? -13.902 6.416 -1.264 1.00 77.69 203 LYS A O 1
ATOM 1670 N N . ALA A 1 204 ? -11.951 5.650 -0.465 1.00 74.81 204 ALA A N 1
ATOM 1671 C CA . ALA A 1 204 ? -11.194 5.994 -1.656 1.00 74.81 204 ALA A CA 1
ATOM 1672 C C . ALA A 1 204 ? -11.483 4.957 -2.748 1.00 74.81 204 ALA A C 1
ATOM 1674 O O . ALA A 1 204 ? -11.562 3.764 -2.466 1.00 74.81 204 ALA A O 1
ATOM 1675 N N . LYS A 1 205 ? -11.637 5.412 -3.992 1.00 75.38 205 LYS A N 1
ATOM 1676 C CA . LYS A 1 205 ? -11.769 4.527 -5.151 1.00 75.38 205 LYS A CA 1
ATOM 1677 C C . LYS A 1 205 ? -10.410 4.384 -5.827 1.00 75.38 205 LYS A C 1
ATOM 1679 O O . LYS A 1 205 ? -9.702 5.376 -6.012 1.00 75.38 205 LYS A O 1
ATOM 1684 N N . LEU A 1 206 ? -10.060 3.156 -6.195 1.00 74.50 206 LEU A N 1
ATOM 1685 C CA . LEU A 1 206 ? -8.927 2.890 -7.070 1.00 74.50 206 LEU A CA 1
ATOM 1686 C C . LEU A 1 206 ? -9.363 3.169 -8.513 1.00 74.50 206 LEU A C 1
ATOM 1688 O O . LEU A 1 206 ? -10.305 2.546 -8.995 1.00 74.50 206 LEU A O 1
ATOM 1692 N N . SER A 1 207 ? -8.709 4.106 -9.196 1.00 80.56 207 SER A N 1
ATOM 1693 C CA . SER A 1 207 ? -8.894 4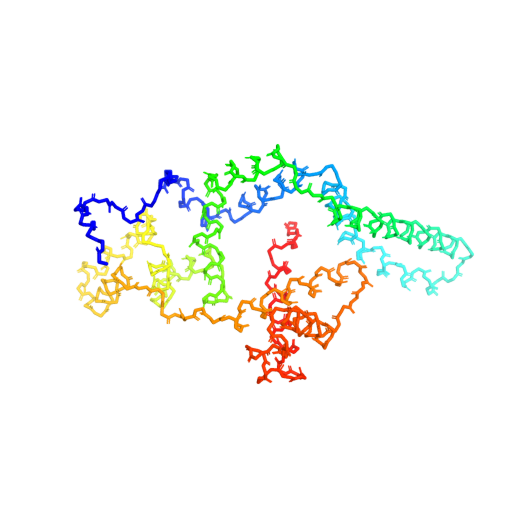.313 -10.636 1.00 80.56 207 SER A CA 1
ATOM 1694 C C . SER A 1 207 ? -7.729 3.698 -11.408 1.00 80.56 207 SER A C 1
ATOM 1696 O O . SER A 1 207 ? -6.604 3.670 -10.903 1.00 80.56 207 SER A O 1
ATOM 1698 N N . ARG A 1 208 ? -7.976 3.244 -12.646 1.00 80.94 208 ARG A N 1
ATOM 1699 C CA . ARG A 1 208 ? -6.925 2.739 -13.553 1.00 80.94 208 ARG A CA 1
ATOM 1700 C C . ARG A 1 208 ? -5.801 3.757 -13.724 1.00 80.94 208 ARG A C 1
ATOM 1702 O O . ARG A 1 208 ? -4.636 3.430 -13.534 1.00 80.94 208 ARG A O 1
ATOM 1709 N N . LYS A 1 209 ? -6.184 5.021 -13.912 1.00 85.69 209 LYS A N 1
ATOM 1710 C CA . LYS A 1 209 ? -5.308 6.196 -13.867 1.00 85.69 209 LYS A CA 1
ATOM 1711 C C . LYS A 1 209 ? -4.350 6.188 -12.671 1.00 85.69 209 LYS A C 1
ATOM 1713 O O . LYS A 1 209 ? -3.145 6.317 -12.845 1.00 85.69 209 LYS A O 1
ATOM 1718 N N . LYS A 1 210 ? -4.864 5.986 -11.451 1.00 80.75 210 LYS A N 1
ATOM 1719 C CA . LYS A 1 210 ? -4.037 5.967 -10.235 1.00 80.75 210 LYS A CA 1
ATOM 1720 C C . LYS A 1 210 ? -3.056 4.794 -10.229 1.00 80.75 210 LYS A C 1
ATOM 1722 O O . LYS A 1 210 ? -1.909 4.983 -9.847 1.00 80.75 210 LYS A O 1
ATOM 1727 N N . VAL A 1 211 ? -3.477 3.610 -10.680 1.00 80.50 211 VAL A N 1
ATOM 1728 C CA . VAL A 1 211 ? -2.592 2.435 -10.805 1.00 80.50 211 VAL A CA 1
ATOM 1729 C C . VAL A 1 211 ? -1.461 2.706 -11.796 1.00 80.50 211 VAL A C 1
ATOM 1731 O O . VAL A 1 211 ? -0.298 2.480 -11.469 1.00 80.50 211 VAL A O 1
ATOM 1734 N N . LYS A 1 212 ? -1.780 3.262 -12.968 1.00 87.06 212 LYS A N 1
ATOM 1735 C CA . LYS A 1 212 ? -0.796 3.620 -13.997 1.00 87.06 212 LYS A CA 1
ATOM 1736 C C . LYS A 1 212 ? 0.209 4.658 -13.497 1.00 87.06 212 LYS A C 1
ATOM 1738 O O . LYS A 1 212 ? 1.408 4.469 -13.674 1.00 87.06 212 LYS A O 1
ATOM 1743 N N . CYS A 1 213 ? -0.233 5.689 -12.770 1.00 86.38 213 CYS A N 1
ATOM 1744 C CA . CYS A 1 213 ? 0.683 6.639 -12.124 1.00 86.38 213 CYS A CA 1
ATOM 1745 C C . CYS A 1 213 ? 1.630 5.960 -11.120 1.00 86.38 213 CYS A C 1
ATOM 1747 O O . CYS A 1 213 ? 2.810 6.307 -11.060 1.00 86.38 213 CYS A O 1
ATOM 1749 N N . LEU A 1 214 ? 1.147 4.969 -10.361 1.00 79.69 214 LEU A N 1
ATOM 1750 C CA . LEU A 1 214 ? 1.987 4.220 -9.424 1.00 79.69 214 LEU A CA 1
ATOM 1751 C C . LEU A 1 214 ? 3.033 3.362 -10.130 1.00 79.69 214 LEU A C 1
ATOM 1753 O O . LEU A 1 214 ? 4.199 3.397 -9.732 1.00 79.69 214 LEU A O 1
ATOM 1757 N N . LEU A 1 215 ? 2.637 2.644 -11.183 1.00 83.19 215 LEU A N 1
ATOM 1758 C CA . LEU A 1 215 ? 3.558 1.883 -12.028 1.00 83.19 215 LEU A CA 1
ATOM 1759 C C . LEU A 1 215 ? 4.576 2.804 -12.702 1.00 83.19 215 LEU A C 1
ATOM 1761 O O . LEU A 1 215 ? 5.768 2.522 -12.677 1.00 83.19 215 LEU A O 1
ATOM 1765 N N . GLY A 1 216 ? 4.149 3.961 -13.204 1.00 87.81 216 GLY A N 1
ATOM 1766 C CA . GLY A 1 216 ? 5.066 4.954 -13.754 1.00 87.81 216 GLY A CA 1
ATOM 1767 C C . GLY A 1 216 ? 6.052 5.487 -12.707 1.00 87.81 216 GLY A C 1
ATOM 1768 O O . GLY A 1 216 ? 7.225 5.701 -13.003 1.00 87.81 216 GLY A O 1
ATOM 1769 N N . GLY A 1 217 ? 5.622 5.634 -11.451 1.00 83.81 217 GLY A N 1
ATOM 1770 C CA . GLY A 1 217 ? 6.518 5.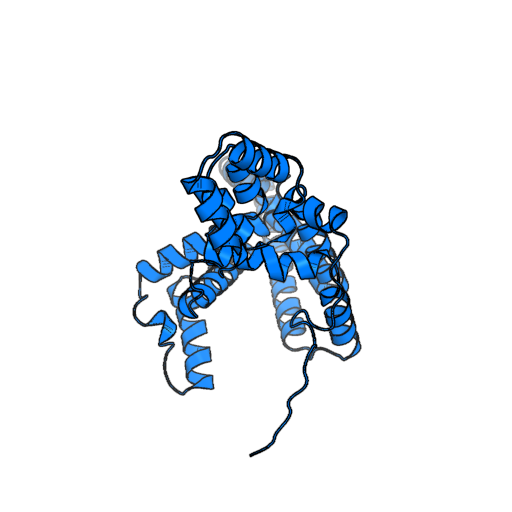923 -10.331 1.00 83.81 217 GLY A CA 1
ATOM 1771 C C . GLY A 1 217 ? 7.568 4.834 -10.094 1.00 83.81 217 GLY A C 1
ATOM 1772 O O . GLY A 1 217 ? 8.710 5.171 -9.777 1.00 83.81 217 GLY A O 1
ATOM 1773 N N . LEU A 1 218 ? 7.197 3.557 -10.256 1.00 80.69 218 LEU A N 1
ATOM 1774 C CA . LEU A 1 218 ? 8.100 2.407 -10.116 1.00 80.69 218 LEU A CA 1
ATOM 1775 C C . LEU A 1 218 ? 9.126 2.397 -11.242 1.00 80.69 218 LEU A C 1
ATOM 1777 O O . LEU A 1 218 ? 10.323 2.338 -10.980 1.00 80.69 218 LEU A O 1
ATOM 1781 N N . ILE A 1 219 ? 8.656 2.543 -12.481 1.00 83.88 219 ILE A N 1
ATOM 1782 C CA . ILE A 1 219 ? 9.508 2.650 -13.667 1.00 83.88 219 ILE A CA 1
ATOM 1783 C C . ILE A 1 219 ? 10.487 3.811 -13.487 1.00 83.88 219 ILE A C 1
ATOM 1785 O O . ILE A 1 219 ? 11.683 3.641 -13.686 1.00 83.88 219 ILE A O 1
ATOM 1789 N N . SER A 1 220 ? 10.018 4.976 -13.024 1.00 86.06 220 SER A N 1
ATOM 1790 C CA . SER A 1 220 ? 10.896 6.118 -12.756 1.00 86.06 220 SER A CA 1
ATOM 1791 C C . SER A 1 220 ? 11.936 5.820 -11.670 1.00 86.06 220 SER A C 1
ATOM 1793 O O . SER A 1 220 ? 13.099 6.184 -11.837 1.00 86.06 220 SER A O 1
ATOM 1795 N N . HIS A 1 221 ? 11.544 5.160 -10.574 1.00 78.06 221 HIS A N 1
ATOM 1796 C CA . HIS A 1 221 ? 12.464 4.743 -9.510 1.00 78.06 221 HIS A CA 1
ATOM 1797 C C . HIS A 1 221 ? 13.578 3.837 -10.049 1.00 78.06 221 HIS A C 1
ATOM 1799 O O . HIS A 1 221 ? 14.756 4.150 -9.881 1.00 78.06 221 HIS A O 1
ATOM 1805 N N . ILE A 1 222 ? 13.189 2.773 -10.753 1.00 72.69 222 ILE A N 1
ATOM 1806 C CA . ILE A 1 222 ? 14.100 1.824 -11.394 1.00 72.69 222 ILE A CA 1
ATOM 1807 C C . ILE A 1 222 ? 14.993 2.569 -12.397 1.00 72.69 222 ILE A C 1
ATOM 1809 O O . ILE A 1 222 ? 16.209 2.489 -12.319 1.00 72.69 222 ILE A O 1
ATOM 1813 N N . SER A 1 223 ? 14.436 3.411 -13.264 1.00 77.06 223 SER A N 1
ATOM 1814 C CA . SER A 1 223 ? 15.215 4.138 -14.277 1.00 77.06 223 SER A CA 1
ATOM 1815 C C . SER A 1 223 ? 16.348 4.998 -13.686 1.00 77.06 223 SER A C 1
ATOM 1817 O O . SER A 1 223 ? 17.471 4.993 -14.184 1.00 77.06 223 SER A O 1
ATOM 1819 N N . ILE A 1 224 ? 16.090 5.696 -12.569 1.00 74.56 224 ILE A N 1
ATOM 1820 C CA . ILE A 1 224 ? 17.100 6.512 -11.877 1.00 74.56 224 ILE A CA 1
ATOM 1821 C C . ILE A 1 224 ? 18.182 5.634 -11.266 1.00 74.56 224 ILE A C 1
ATOM 1823 O O . ILE A 1 224 ? 19.359 5.968 -11.342 1.00 74.56 224 ILE A O 1
ATOM 1827 N N . LEU A 1 225 ? 17.778 4.525 -10.661 1.00 62.19 225 LEU A N 1
ATOM 1828 C CA . LEU A 1 225 ? 18.684 3.571 -10.046 1.00 62.19 225 LEU A CA 1
ATOM 1829 C C . LEU A 1 225 ? 19.664 2.962 -11.063 1.00 62.19 225 LEU A C 1
ATOM 1831 O O . LEU A 1 225 ? 20.844 2.821 -10.761 1.00 62.19 225 LEU A O 1
ATOM 1835 N N . PHE A 1 226 ? 19.195 2.657 -12.273 1.00 67.81 226 PHE A N 1
ATOM 1836 C CA . PHE A 1 226 ? 20.029 2.168 -13.375 1.00 67.81 226 PHE A CA 1
ATOM 1837 C C . PHE A 1 226 ? 20.833 3.288 -14.071 1.00 67.81 226 PHE A C 1
ATOM 1839 O O . PHE A 1 226 ? 21.434 3.058 -15.118 1.00 67.81 226 PHE A O 1
ATOM 1846 N N . ASN A 1 227 ? 20.847 4.513 -13.525 1.00 67.75 227 ASN A N 1
ATOM 1847 C CA . ASN A 1 227 ? 21.444 5.707 -14.138 1.00 67.75 227 ASN A CA 1
ATOM 1848 C C . ASN A 1 227 ? 20.930 6.021 -15.559 1.00 67.75 227 ASN A C 1
ATOM 1850 O O . ASN A 1 227 ? 21.533 6.811 -16.284 1.00 67.75 227 ASN A O 1
ATOM 1854 N N . GLN A 1 228 ? 19.776 5.474 -15.935 1.00 79.06 228 GLN A N 1
ATOM 1855 C CA . GLN A 1 228 ? 19.077 5.746 -17.187 1.00 79.06 228 GLN A CA 1
ATOM 1856 C C . GLN A 1 228 ? 17.783 6.484 -16.872 1.00 79.06 228 GLN A C 1
ATOM 1858 O O . GLN A 1 228 ? 16.690 5.943 -16.994 1.00 79.06 228 GLN A O 1
ATOM 1863 N N . LYS A 1 229 ? 17.900 7.722 -16.384 1.00 86.19 229 LYS A N 1
ATOM 1864 C CA . LYS A 1 229 ? 16.748 8.502 -15.921 1.00 86.19 229 LYS A CA 1
ATOM 1865 C C . LYS A 1 229 ? 15.732 8.686 -17.053 1.00 86.19 229 LYS A C 1
ATOM 1867 O O . LYS A 1 229 ? 15.943 9.516 -17.932 1.00 86.19 229 LYS A O 1
ATOM 1872 N N . LEU A 1 230 ? 14.594 8.006 -16.938 1.00 87.75 230 LEU A N 1
ATOM 1873 C CA . LEU A 1 230 ? 13.455 8.220 -17.819 1.00 87.75 230 LEU A CA 1
ATOM 1874 C C . LEU A 1 230 ? 12.664 9.447 -17.360 1.00 87.75 230 LEU A C 1
ATOM 1876 O O . LEU A 1 230 ? 12.325 9.618 -16.180 1.00 87.75 230 LEU A O 1
ATOM 1880 N N . SER A 1 231 ? 12.362 10.314 -18.314 1.00 90.50 231 SER A N 1
ATOM 1881 C CA . SER A 1 231 ? 11.437 11.427 -18.165 1.00 90.50 231 SER A CA 1
ATOM 1882 C C . SER A 1 231 ? 9.995 10.930 -18.040 1.00 90.50 231 SER A C 1
ATOM 1884 O O . SER A 1 231 ? 9.636 9.834 -18.472 1.00 90.50 231 SER A O 1
ATOM 1886 N N . ALA A 1 232 ? 9.123 11.769 -17.477 1.00 91.00 232 ALA A N 1
ATOM 1887 C CA . ALA A 1 232 ? 7.698 11.459 -17.415 1.00 91.00 232 ALA A CA 1
ATOM 1888 C C . ALA A 1 232 ? 7.086 11.292 -18.820 1.00 91.00 232 ALA A C 1
ATOM 1890 O O . ALA A 1 232 ? 6.182 10.483 -18.996 1.00 91.00 232 ALA A O 1
ATOM 1891 N N . ALA A 1 233 ? 7.605 12.005 -19.825 1.00 90.44 233 ALA A N 1
ATOM 1892 C CA . ALA A 1 233 ? 7.169 11.868 -21.211 1.00 90.44 233 ALA A CA 1
ATOM 1893 C C . ALA A 1 233 ? 7.545 10.500 -21.806 1.00 90.44 233 ALA A C 1
ATOM 1895 O O . ALA A 1 233 ? 6.726 9.887 -22.481 1.00 90.44 233 ALA A O 1
ATOM 1896 N N . GLU A 1 234 ? 8.746 9.989 -21.531 1.00 90.94 234 GLU A N 1
ATOM 1897 C CA . GLU A 1 234 ? 9.161 8.651 -21.980 1.00 90.94 234 GLU A CA 1
ATOM 1898 C C . GLU A 1 234 ? 8.347 7.553 -21.295 1.00 90.94 234 GLU A C 1
ATOM 1900 O O . GLU A 1 234 ? 7.865 6.639 -21.955 1.00 90.94 234 GLU A O 1
ATOM 1905 N N . ILE A 1 235 ? 8.100 7.687 -19.990 1.00 92.38 235 ILE A N 1
ATOM 1906 C CA . ILE A 1 235 ? 7.235 6.755 -19.254 1.00 92.38 235 ILE A CA 1
ATOM 1907 C C . ILE A 1 235 ? 5.803 6.793 -19.801 1.00 92.38 235 ILE A C 1
ATOM 1909 O O . ILE A 1 235 ? 5.153 5.756 -19.898 1.00 92.38 235 ILE A O 1
ATOM 1913 N N . ARG A 1 236 ? 5.306 7.972 -20.192 1.00 90.88 236 ARG A N 1
ATOM 1914 C CA . ARG A 1 236 ? 3.998 8.098 -20.840 1.00 90.88 236 ARG A CA 1
ATOM 1915 C C . ARG A 1 236 ? 3.965 7.364 -22.181 1.00 90.88 236 ARG A C 1
ATOM 1917 O O . ARG A 1 236 ? 3.044 6.590 -22.405 1.00 90.88 236 ARG A O 1
ATOM 1924 N N . LYS A 1 237 ? 4.999 7.531 -23.011 1.00 91.44 237 LYS A N 1
ATOM 1925 C CA . LYS A 1 237 ? 5.121 6.818 -24.291 1.00 91.44 237 LYS A CA 1
ATOM 1926 C C . LYS A 1 237 ? 5.099 5.298 -24.123 1.00 91.44 237 LYS A C 1
ATOM 1928 O O . LYS A 1 237 ? 4.537 4.629 -24.975 1.00 91.44 237 LYS A O 1
ATOM 1933 N N . LEU A 1 238 ? 5.654 4.757 -23.033 1.00 91.75 238 LEU A N 1
ATOM 1934 C CA . LEU A 1 238 ? 5.551 3.320 -22.739 1.00 91.75 238 LEU A CA 1
ATOM 1935 C C . LEU A 1 238 ? 4.094 2.884 -22.526 1.00 91.75 238 LEU A C 1
ATOM 1937 O O . LEU A 1 238 ? 3.677 1.864 -23.064 1.00 91.75 238 LEU A O 1
ATOM 1941 N N . PHE A 1 239 ? 3.308 3.658 -21.772 1.00 91.31 239 PHE A N 1
ATOM 1942 C CA . PHE A 1 239 ? 1.884 3.363 -21.586 1.00 91.31 239 PHE A CA 1
ATOM 1943 C C . PHE A 1 239 ? 1.086 3.509 -22.882 1.00 91.31 239 PHE A C 1
ATOM 1945 O O . PHE A 1 239 ? 0.256 2.653 -23.176 1.00 91.31 239 PHE A O 1
ATOM 1952 N N . ASP A 1 240 ? 1.367 4.553 -23.664 1.00 90.75 240 ASP A N 1
ATOM 1953 C CA . ASP A 1 240 ? 0.704 4.768 -24.949 1.00 90.75 240 ASP A CA 1
ATOM 1954 C C . ASP A 1 240 ? 1.056 3.656 -25.953 1.00 90.75 240 ASP A C 1
ATOM 1956 O O . ASP A 1 240 ? 0.170 3.194 -26.657 1.00 90.75 240 ASP A O 1
ATOM 1960 N N . ALA A 1 241 ? 2.301 3.163 -25.979 1.00 90.25 241 ALA A N 1
ATOM 1961 C CA . ALA A 1 241 ? 2.701 2.036 -26.828 1.00 90.25 241 ALA A CA 1
ATOM 1962 C C . ALA A 1 241 ? 1.929 0.752 -26.480 1.00 90.25 241 ALA A C 1
ATOM 1964 O O . ALA A 1 241 ? 1.368 0.113 -27.362 1.00 90.25 241 ALA A O 1
ATOM 1965 N N . ILE A 1 242 ? 1.809 0.428 -25.187 1.00 86.19 242 ILE A N 1
ATOM 1966 C CA . ILE A 1 242 ? 1.017 -0.728 -24.735 1.00 86.19 242 ILE A CA 1
ATOM 1967 C C . ILE A 1 242 ? -0.467 -0.554 -25.105 1.00 86.19 242 ILE A C 1
ATOM 1969 O O . ILE A 1 242 ? -1.121 -1.508 -25.523 1.00 86.19 242 ILE A O 1
ATOM 1973 N N . ALA A 1 243 ? -1.021 0.653 -24.954 1.00 87.56 243 ALA A N 1
ATOM 1974 C CA . ALA A 1 243 ? -2.407 0.936 -25.325 1.00 87.56 243 ALA A CA 1
ATOM 1975 C C . ALA A 1 243 ? -2.641 0.827 -26.841 1.00 87.56 243 ALA A C 1
ATOM 1977 O O . ALA A 1 243 ? -3.667 0.278 -27.256 1.00 87.56 243 ALA A O 1
ATOM 1978 N N . LEU A 1 244 ? -1.673 1.266 -27.651 1.00 88.38 244 LEU A N 1
ATOM 1979 C CA . LEU A 1 244 ? -1.705 1.137 -29.107 1.00 88.38 244 LEU A CA 1
ATOM 1980 C C . LEU A 1 244 ? -1.719 -0.336 -29.521 1.00 88.38 244 LEU A C 1
ATOM 1982 O O . LEU A 1 244 ? -2.558 -0.720 -30.331 1.00 88.38 244 LEU A O 1
ATOM 1986 N N . ASP A 1 245 ? -0.886 -1.174 -28.905 1.00 87.75 245 ASP A N 1
ATOM 1987 C CA . ASP A 1 245 ? -0.851 -2.611 -29.206 1.00 87.75 245 ASP A CA 1
ATOM 1988 C C . ASP A 1 245 ? -2.152 -3.326 -28.802 1.00 87.75 245 ASP A C 1
ATOM 1990 O O . ASP A 1 245 ? -2.611 -4.243 -29.483 1.00 87.75 245 ASP A O 1
ATOM 1994 N N . MET A 1 246 ? -2.771 -2.913 -27.692 1.00 82.19 246 MET A N 1
ATOM 1995 C CA . MET A 1 246 ? -3.980 -3.563 -27.171 1.00 82.19 246 MET A CA 1
ATOM 1996 C C . MET A 1 246 ? -5.279 -3.066 -27.809 1.00 82.19 246 MET A C 1
ATOM 1998 O O . MET A 1 246 ? -6.232 -3.834 -27.944 1.00 82.19 246 MET A O 1
ATOM 2002 N N . THR A 1 247 ? -5.363 -1.771 -28.107 1.00 86.50 247 THR A N 1
ATOM 2003 C CA . THR A 1 247 ? -6.621 -1.104 -28.491 1.00 86.50 247 THR A CA 1
ATOM 2004 C C . THR A 1 247 ? -6.532 -0.276 -29.768 1.00 86.50 247 THR A C 1
ATOM 2006 O O . THR A 1 247 ? -7.567 0.175 -30.253 1.00 86.50 247 THR A O 1
ATOM 2009 N N . GLY A 1 248 ? -5.339 -0.102 -30.342 1.00 84.62 248 GLY A N 1
ATOM 2010 C CA . GLY A 1 248 ? -5.126 0.713 -31.541 1.00 84.62 248 GLY A CA 1
ATOM 2011 C C . GLY A 1 248 ? -5.181 2.224 -31.298 1.00 84.62 248 GLY A C 1
ATOM 2012 O O . GLY A 1 248 ? -5.228 2.981 -32.264 1.00 84.62 248 GLY A O 1
ATOM 2013 N N . ASP A 1 249 ? -5.179 2.668 -30.038 1.00 89.00 249 ASP A N 1
ATOM 2014 C CA . ASP A 1 249 ? -5.267 4.078 -29.641 1.00 89.00 249 ASP A CA 1
ATOM 2015 C C . ASP A 1 249 ? -4.344 4.375 -28.441 1.00 89.00 249 ASP A C 1
ATOM 2017 O O . ASP A 1 249 ? -3.841 3.463 -27.782 1.00 89.00 249 ASP A O 1
ATOM 2021 N N . ILE A 1 250 ? -4.098 5.656 -28.161 1.00 87.25 250 ILE A N 1
ATOM 2022 C CA . ILE A 1 250 ? -3.293 6.114 -27.020 1.00 87.25 250 ILE A CA 1
ATOM 2023 C C . ILE A 1 250 ? -3.990 5.853 -25.675 1.00 87.25 250 ILE A C 1
ATOM 2025 O O . ILE A 1 250 ? -5.188 5.578 -25.596 1.00 87.25 250 ILE A O 1
ATOM 2029 N N . ASP A 1 251 ? -3.253 5.977 -24.567 1.00 86.69 251 ASP A N 1
ATOM 2030 C CA . ASP A 1 251 ? -3.794 5.660 -23.248 1.00 86.69 251 ASP A CA 1
ATOM 2031 C C . ASP A 1 251 ? -4.822 6.702 -22.756 1.00 86.69 251 ASP A C 1
ATOM 2033 O O . ASP A 1 251 ? -4.476 7.736 -22.165 1.00 86.69 251 ASP A O 1
ATOM 2037 N N . GLN A 1 252 ? -6.107 6.383 -22.934 1.00 87.31 252 GLN A N 1
ATOM 2038 C CA . GLN A 1 252 ? -7.231 7.227 -22.515 1.00 87.31 252 GLN A CA 1
ATOM 2039 C C . GLN A 1 252 ? -7.331 7.409 -20.987 1.00 87.31 252 GLN A C 1
ATOM 2041 O O . GLN A 1 252 ? -7.800 8.445 -20.511 1.00 87.31 252 GLN A O 1
ATOM 2046 N N . ASP A 1 253 ? -6.823 6.472 -20.171 1.00 84.69 253 ASP A N 1
ATOM 2047 C CA . ASP A 1 253 ? -6.839 6.634 -18.705 1.00 84.69 253 ASP A CA 1
ATOM 2048 C C . ASP A 1 253 ? -5.930 7.793 -18.248 1.00 84.69 253 ASP A C 1
ATOM 2050 O O . ASP A 1 253 ? -6.098 8.342 -17.147 1.00 84.69 253 ASP A O 1
ATOM 2054 N N . LEU A 1 254 ? -4.955 8.162 -19.084 1.00 86.00 254 LEU A N 1
ATOM 2055 C CA . LEU A 1 254 ? -3.968 9.204 -18.826 1.00 86.00 254 LEU A CA 1
ATOM 2056 C C . LEU A 1 254 ? -4.173 10.453 -19.696 1.00 86.00 254 LEU A C 1
ATOM 2058 O O . LEU A 1 254 ? -3.413 11.405 -19.542 1.00 86.00 254 LEU A O 1
ATOM 2062 N N . GLU A 1 255 ? -5.176 10.502 -20.574 1.00 80.94 255 GLU A N 1
ATOM 2063 C CA . GLU A 1 255 ? -5.414 11.598 -21.534 1.00 80.94 255 GLU A CA 1
ATOM 2064 C C . GLU A 1 255 ? -5.332 12.994 -20.892 1.00 80.94 255 GLU A C 1
ATOM 2066 O O . GLU A 1 255 ? -4.585 13.858 -21.332 1.00 80.94 255 GLU A O 1
ATOM 2071 N N . ASN A 1 256 ? -5.978 13.172 -19.737 1.00 79.38 256 ASN A N 1
ATOM 2072 C CA . ASN A 1 256 ? -5.991 14.435 -18.987 1.00 79.38 256 ASN A CA 1
ATOM 2073 C C . ASN A 1 256 ? -4.721 14.700 -18.144 1.00 79.38 256 ASN A C 1
ATOM 2075 O O . ASN A 1 256 ? -4.705 15.582 -17.283 1.00 79.38 256 ASN A O 1
ATOM 2079 N N . MET A 1 257 ? -3.681 13.882 -18.288 1.00 78.50 257 MET A N 1
ATOM 2080 C CA . MET A 1 257 ? -2.406 13.980 -17.574 1.00 78.50 257 MET A CA 1
ATOM 2081 C C . MET A 1 257 ? -1.263 14.074 -18.576 1.00 78.50 257 MET A C 1
ATOM 2083 O O . MET A 1 257 ? -0.570 13.097 -18.851 1.00 78.50 257 MET A O 1
ATOM 2087 N N . VAL A 1 258 ? -1.057 15.280 -19.095 1.00 75.12 258 VAL A N 1
ATOM 2088 C CA . VAL A 1 258 ? 0.046 15.608 -20.004 1.00 75.12 258 VAL A CA 1
ATOM 2089 C C . VAL A 1 258 ? 0.963 16.634 -19.333 1.00 75.12 258 VAL A C 1
ATOM 2091 O O . VAL A 1 258 ? 0.528 17.424 -18.491 1.00 75.12 258 VAL A O 1
ATOM 2094 N N . GLY A 1 259 ? 2.254 16.590 -19.665 1.00 82.00 259 GLY A N 1
ATOM 2095 C CA . GLY A 1 259 ? 3.252 17.541 -19.172 1.00 82.00 259 GLY A CA 1
ATOM 2096 C C . GLY A 1 259 ? 3.439 17.487 -17.652 1.00 82.00 259 GLY A C 1
ATOM 2097 O O . GLY A 1 259 ? 3.563 16.412 -17.059 1.00 82.00 259 GLY A O 1
ATOM 2098 N N . GLU A 1 260 ? 3.442 18.658 -17.011 1.00 85.31 260 GLU A N 1
ATOM 2099 C CA . GLU A 1 260 ? 3.758 18.799 -15.584 1.00 85.31 260 GLU A CA 1
ATOM 2100 C C . GLU A 1 260 ? 2.836 18.008 -14.649 1.00 85.31 260 GLU A C 1
ATOM 2102 O O . GLU A 1 260 ? 3.255 17.598 -13.563 1.00 85.31 260 GLU A O 1
ATOM 2107 N N . VAL A 1 261 ? 1.568 17.818 -15.027 1.00 86.12 261 VAL A N 1
ATOM 2108 C CA . VAL A 1 261 ? 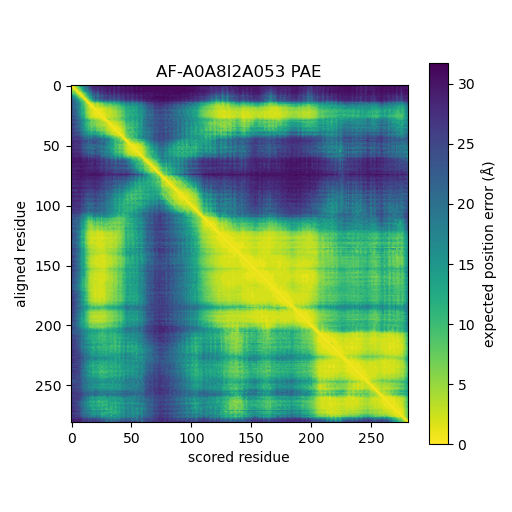0.590 17.127 -14.175 1.00 86.12 261 VAL A CA 1
ATOM 2109 C C . VAL A 1 261 ? 0.991 15.666 -14.006 1.00 86.12 261 VAL A C 1
ATOM 2111 O O . VAL A 1 261 ? 1.011 15.153 -12.885 1.00 86.12 261 VAL A O 1
ATOM 2114 N N . PHE A 1 262 ? 1.361 15.013 -15.108 1.00 89.94 262 PHE A N 1
ATOM 2115 C CA . PHE A 1 262 ? 1.835 13.636 -15.069 1.00 89.94 262 PHE A CA 1
ATOM 2116 C C . PHE A 1 262 ? 3.171 13.540 -14.340 1.00 89.94 262 PHE A C 1
ATOM 2118 O O . PHE A 1 262 ? 3.346 12.679 -13.480 1.00 89.94 262 PHE A O 1
ATOM 2125 N N . GLU A 1 263 ? 4.087 14.474 -14.598 1.00 90.56 263 GLU A N 1
ATOM 2126 C CA . GLU A 1 263 ? 5.383 14.494 -13.928 1.00 90.56 263 GLU A CA 1
ATOM 2127 C C . GLU A 1 263 ? 5.251 14.583 -12.401 1.00 90.56 263 GLU A C 1
ATOM 2129 O O . GLU A 1 263 ? 5.872 13.795 -11.683 1.00 90.56 263 GLU A O 1
ATOM 2134 N N . LYS A 1 264 ? 4.407 15.483 -11.884 1.00 87.62 264 LYS A N 1
ATOM 2135 C CA . LYS A 1 264 ? 4.178 15.626 -10.436 1.00 87.62 264 LYS A CA 1
ATOM 2136 C C . LYS A 1 264 ? 3.625 14.339 -9.819 1.00 87.62 264 LYS A C 1
ATOM 2138 O O . LYS A 1 264 ? 4.043 13.964 -8.720 1.00 87.62 264 LYS A O 1
ATOM 2143 N N . GLU A 1 265 ? 2.737 13.633 -10.513 1.00 86.50 265 GLU A N 1
ATOM 2144 C CA . GLU A 1 265 ? 2.209 12.346 -10.045 1.00 86.50 265 GLU A CA 1
ATOM 2145 C C . GLU A 1 265 ? 3.250 11.221 -10.085 1.00 86.50 265 GLU A C 1
ATOM 2147 O O . GLU A 1 265 ? 3.347 10.444 -9.129 1.00 86.50 265 GLU A O 1
ATOM 2152 N N . ILE A 1 266 ? 4.094 11.170 -11.117 1.00 89.50 266 ILE A N 1
ATOM 2153 C CA . ILE A 1 266 ? 5.223 10.232 -11.189 1.00 89.50 266 ILE A CA 1
ATOM 2154 C C . ILE A 1 266 ? 6.218 10.509 -10.061 1.00 89.50 266 ILE A C 1
ATOM 2156 O O . ILE A 1 266 ? 6.648 9.580 -9.381 1.00 89.50 266 ILE A O 1
ATOM 2160 N N . GLN A 1 267 ? 6.543 11.774 -9.785 1.00 85.38 267 GLN A N 1
ATOM 2161 C CA . GLN A 1 267 ? 7.435 12.148 -8.685 1.00 85.38 267 GLN A CA 1
ATOM 2162 C C . GLN A 1 267 ? 6.862 11.754 -7.313 1.00 85.38 267 GLN A C 1
ATOM 2164 O O . GLN A 1 267 ? 7.595 11.236 -6.465 1.00 85.38 267 GLN A O 1
ATOM 2169 N N . ARG A 1 268 ? 5.560 11.973 -7.082 1.00 79.69 268 ARG A N 1
ATOM 2170 C CA . ARG A 1 268 ? 4.866 11.537 -5.854 1.00 79.69 268 ARG A CA 1
ATOM 2171 C C . ARG A 1 268 ? 4.896 10.018 -5.708 1.00 79.69 268 ARG A C 1
ATOM 2173 O O . ARG A 1 268 ? 5.252 9.516 -4.644 1.00 79.69 268 ARG A O 1
ATOM 2180 N N . SER A 1 269 ? 4.590 9.303 -6.783 1.00 83.56 269 SER A N 1
ATOM 2181 C CA . SER A 1 269 ? 4.590 7.839 -6.823 1.00 83.56 269 SER A CA 1
ATOM 2182 C C . SER A 1 269 ? 5.997 7.260 -6.652 1.00 83.56 269 SER A C 1
ATOM 2184 O O . SER A 1 269 ? 6.187 6.280 -5.942 1.00 83.56 269 SER A O 1
ATOM 2186 N N . ARG A 1 270 ? 7.023 7.907 -7.208 1.00 83.00 270 ARG A N 1
ATOM 2187 C CA . ARG A 1 270 ? 8.427 7.521 -7.027 1.00 83.00 270 ARG A CA 1
ATOM 2188 C C . ARG A 1 270 ? 8.877 7.630 -5.574 1.00 83.00 270 ARG A C 1
ATOM 2190 O O . ARG A 1 270 ? 9.580 6.750 -5.093 1.00 83.00 270 ARG A O 1
ATOM 2197 N N . LYS A 1 271 ? 8.453 8.669 -4.842 1.00 75.81 271 LYS A N 1
ATOM 2198 C CA . LYS A 1 271 ? 8.753 8.787 -3.400 1.00 75.81 271 LYS A CA 1
ATOM 2199 C C . LYS A 1 271 ? 8.240 7.584 -2.604 1.00 75.81 271 LYS A C 1
ATOM 2201 O O . LYS A 1 271 ? 8.876 7.205 -1.628 1.00 75.81 271 LYS A O 1
ATOM 2206 N N . PHE A 1 272 ? 7.129 6.976 -3.019 1.00 69.94 272 PHE A N 1
ATOM 2207 C CA . PHE A 1 272 ? 6.644 5.744 -2.404 1.00 69.94 272 PHE A CA 1
ATOM 2208 C C . PHE A 1 272 ? 7.583 4.569 -2.639 1.00 69.94 272 PHE A C 1
ATOM 2210 O O . PHE A 1 272 ? 7.960 3.910 -1.676 1.00 69.94 272 PHE A O 1
ATOM 2217 N N . TRP A 1 273 ? 8.007 4.347 -3.882 1.00 71.56 273 TRP A N 1
ATOM 2218 C CA . TRP A 1 273 ? 8.942 3.269 -4.197 1.00 71.56 273 TRP A CA 1
ATOM 2219 C C . TRP A 1 273 ? 10.300 3.488 -3.546 1.00 71.56 273 TRP A C 1
ATOM 2221 O O . TRP A 1 273 ? 10.857 2.544 -3.012 1.00 71.56 273 TRP A O 1
ATOM 2231 N N . ASN A 1 274 ? 10.766 4.737 -3.441 1.00 66.69 274 ASN A N 1
ATOM 2232 C CA . ASN A 1 274 ? 11.931 5.060 -2.621 1.00 66.69 274 ASN A CA 1
ATOM 2233 C C . ASN A 1 274 ? 11.727 4.626 -1.162 1.00 66.69 274 ASN A C 1
ATOM 2235 O O . ASN A 1 274 ? 12.643 4.094 -0.569 1.00 66.69 274 ASN A O 1
ATOM 2239 N N . LEU A 1 275 ? 10.559 4.840 -0.553 1.00 61.88 275 LEU A N 1
ATOM 2240 C CA . LEU A 1 275 ? 10.323 4.409 0.832 1.00 61.88 275 LEU A CA 1
ATOM 2241 C C . LEU A 1 275 ? 10.179 2.890 0.981 1.00 61.88 275 LEU A C 1
ATOM 2243 O O . LEU A 1 275 ? 10.467 2.375 2.056 1.00 61.88 275 LEU A O 1
ATOM 2247 N N . LEU A 1 276 ? 9.689 2.209 -0.055 1.00 55.75 276 LEU A N 1
ATOM 2248 C CA . LEU A 1 276 ? 9.456 0.765 -0.054 1.00 55.75 276 LEU A CA 1
ATOM 2249 C C . LEU A 1 276 ? 10.719 -0.037 -0.395 1.00 55.75 276 LEU A C 1
ATOM 2251 O O . LEU A 1 276 ? 10.911 -1.120 0.142 1.00 55.75 276 LEU A O 1
ATOM 2255 N N . LEU A 1 277 ? 11.555 0.487 -1.291 1.00 58.97 277 LEU A N 1
ATOM 2256 C CA . LEU A 1 277 ? 12.724 -0.197 -1.840 1.00 58.97 277 LEU A CA 1
ATOM 2257 C C . LEU A 1 277 ? 14.046 0.364 -1.320 1.00 58.97 277 LEU A C 1
ATOM 2259 O O . LEU A 1 277 ? 15.050 -0.341 -1.405 1.00 58.97 277 LEU A O 1
ATOM 2263 N N . ALA A 1 278 ? 14.096 1.593 -0.788 1.00 52.16 278 ALA A N 1
ATOM 2264 C CA . ALA A 1 278 ? 15.326 2.056 -0.154 1.00 52.16 278 ALA A CA 1
ATOM 2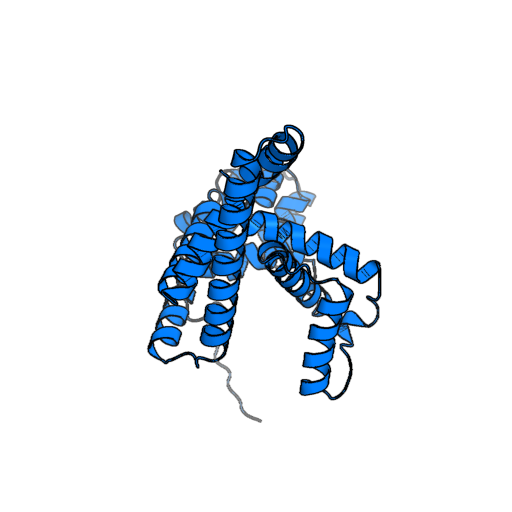265 C C . ALA A 1 278 ? 15.568 1.245 1.117 1.00 52.16 278 ALA A C 1
ATOM 2267 O O . ALA A 1 278 ? 14.763 1.293 2.050 1.00 52.16 278 ALA A O 1
ATOM 2268 N N . ASP A 1 279 ? 16.716 0.567 1.149 1.00 38.28 279 ASP A N 1
ATOM 2269 C CA . ASP A 1 279 ? 17.318 0.059 2.374 1.00 38.28 279 ASP A CA 1
ATOM 2270 C C . ASP A 1 279 ? 17.457 1.238 3.340 1.00 38.28 279 ASP A C 1
ATOM 2272 O O . ASP A 1 279 ? 18.313 2.119 3.186 1.00 38.28 279 ASP A O 1
ATOM 2276 N N . LYS A 1 280 ? 16.566 1.298 4.328 1.00 36.38 280 LYS A N 1
ATOM 2277 C CA . LYS A 1 280 ? 16.800 2.136 5.492 1.00 36.38 280 LYS A CA 1
ATOM 2278 C C . LYS A 1 280 ? 17.688 1.330 6.428 1.00 36.38 280 LYS A C 1
ATOM 2280 O O . LYS A 1 280 ? 17.245 0.340 6.995 1.00 36.38 280 LYS A O 1
ATOM 2285 N N . LYS A 1 281 ? 18.947 1.767 6.484 1.00 29.47 281 LYS A N 1
ATOM 2286 C CA . LYS A 1 281 ? 19.904 1.490 7.558 1.00 29.47 281 LYS A CA 1
ATOM 2287 C C . LYS A 1 281 ? 19.267 1.610 8.939 1.00 29.47 281 LYS A C 1
ATOM 2289 O O . LYS A 1 281 ? 18.418 2.520 9.096 1.00 29.47 281 LYS A O 1
#

Mean predicted aligned error: 14.55 Å

Nearest PDB structures (foldseek):
  8i21-assembly1_B  TM=1.212E-01  e=6.714E+00  Saccharomyces cerevisiae S288C

Solvent-accessible surface area (backbone atoms only — not comparable to full-atom values): 15768 Å² total; per-residue (Å²): 142,82,90,78,89,73,88,86,73,70,89,75,60,100,64,81,77,62,57,67,69,64,56,57,44,50,46,76,38,60,64,60,44,48,52,54,54,48,57,45,46,38,71,72,33,74,61,45,35,50,51,48,55,49,46,51,55,58,71,64,38,63,67,55,54,59,55,41,60,57,47,61,73,59,77,48,76,67,58,56,51,53,49,50,54,53,50,52,51,47,52,49,55,53,48,54,49,50,55,51,51,54,52,58,71,71,51,77,86,45,70,74,55,52,52,52,51,57,56,46,59,64,34,60,49,46,44,42,40,65,59,40,42,51,47,34,29,72,52,68,76,43,51,55,43,56,38,48,54,41,26,65,72,66,37,62,71,33,39,38,53,46,34,22,58,39,67,71,55,55,74,40,66,66,47,36,49,54,54,52,50,36,58,76,69,62,37,58,71,62,50,53,48,51,58,51,20,67,80,35,72,57,88,54,76,87,47,72,42,57,53,52,36,41,52,43,2,43,53,38,44,51,22,48,74,72,72,53,67,58,49,57,66,57,51,47,50,54,49,27,50,55,27,31,75,75,71,73,40,66,41,70,71,45,61,95,42,61,70,68,60,36,36,55,44,26,55,57,29,20,54,51,44,48,68,72,68,49,84,78,126

Sequence (281 aa):
MIHFRRKGKRIEGDIPLPEIKTWLQFYKSPEQIYQSLFNLMQKYNQNSSLLYQNYQRIAHQPQCIHNHQEKLKSANRKSIREAKSNNESFNKLSKDLSETSIQDLNEEINEAQADKIQNWMKSPEAIFLMRVQVPCFMLYGTFPHTLLKMAQSGNDKALEKLIRLDKSIIFEPKISEIIHQAQGLKAQARMAMIQKAFISPPKAKLSRKKVKCLLGGLISHISILFNQKLSAAEIRKLFDAIALDMTGDIDQDLENMVGEVFEKEIQRSRKFWNLLLADKK

Foldseek 3Di:
DDDDDDPDDDPPDDQDADDLVVLVVCLVCVVVLLVLVLVLLCVLDVLSVVVVVLLVVLLVCPVVVVVLVVVVVVDDPVSVVVVVVVVVVVVVSLVVNVVSVVVVVPDDQDPVSVVSVVVSCSDNSVVCCVQAAVCCCLFPVDGSNVLLVCVLVVNLVSLLQNCLSPVSCCPPVSNVVVQVVCVVVVVVVSVVSNVCSNVDHHPGDRDPLSVLLLVLLVVQLVCVSSVNHDALVNSLVVQQVVCCVVPVGGDPSCPVPDDPNSRVSSVSSVVVCCVSPPPDD

pLDDT: mean 72.2, std 17.96, range [24.55, 95.19]